Protein AF-A0A2H6K215-F1 (afdb_monomer_lite)

Sequence (254 aa):
MVSFGADGHLTGQIFGHHGLLEIYAHIYSTLFLFLVGICSIGVLYYYFRTSIFKYQGLLNGIFYTSLIGLGEALEHISSDPTVGSFFHYLHLISAPLALGFYLTSLDETFNGKGAKKAQGSWKKTVAVFILMLLIISVLASFSSSTWDVEIEVPFVLVTALPTLILAGVLLERSKIISESTLALTSLRVMLLGVSVLTISILAGRYGDFAHKAQVYIMFHQLQNISHVVTATALLIFVVTVAQIERLLTAPLNK

pLDDT: mean 79.09, std 15.07, range [39.91, 97.56]

Structure (mmCIF, N/CA/C/O backbone):
data_AF-A0A2H6K215-F1
#
_entry.id   AF-A0A2H6K215-F1
#
loop_
_atom_site.group_PDB
_atom_site.id
_atom_site.type_symbol
_atom_site.label_atom_id
_atom_site.label_alt_id
_atom_site.label_comp_id
_atom_site.label_asym_id
_atom_site.label_entity_id
_atom_site.label_seq_id
_atom_site.pdbx_PDB_ins_code
_atom_site.Cartn_x
_atom_site.Cartn_y
_atom_site.Cartn_z
_atom_site.occupancy
_atom_site.B_iso_or_equiv
_atom_site.auth_seq_id
_atom_site.auth_comp_id
_atom_site.auth_asym_id
_atom_site.auth_atom_id
_atom_site.pdbx_PDB_model_num
ATOM 1 N N . MET A 1 1 ? 17.197 -16.847 -26.645 1.00 41.19 1 MET A N 1
ATOM 2 C CA . MET A 1 1 ? 18.521 -16.724 -25.996 1.00 41.19 1 MET A CA 1
ATOM 3 C C . MET A 1 1 ? 18.620 -15.277 -25.534 1.00 41.19 1 MET A C 1
ATOM 5 O O . MET A 1 1 ? 18.264 -14.420 -26.326 1.00 41.19 1 MET A O 1
ATOM 9 N N . VAL A 1 2 ? 18.941 -15.019 -24.263 1.00 41.72 2 VAL A N 1
ATOM 10 C CA . VAL A 1 2 ? 18.967 -13.654 -23.697 1.00 41.72 2 VAL A CA 1
ATOM 11 C C . VAL A 1 2 ? 20.142 -12.879 -24.294 1.00 41.72 2 VAL A C 1
ATOM 13 O O . VAL A 1 2 ? 21.257 -13.399 -24.308 1.00 41.72 2 VAL A O 1
ATOM 16 N N . SER A 1 3 ? 19.898 -11.661 -24.775 1.00 45.44 3 SER A N 1
ATOM 17 C CA . SER A 1 3 ? 20.919 -10.768 -25.334 1.00 45.44 3 SER A CA 1
ATOM 18 C C . SER A 1 3 ? 20.605 -9.310 -25.011 1.00 45.44 3 SER A C 1
ATOM 20 O O . SER A 1 3 ? 19.440 -8.927 -24.899 1.00 45.44 3 SER A O 1
ATOM 22 N N . PHE A 1 4 ? 21.643 -8.486 -24.902 1.00 48.09 4 PHE A N 1
ATOM 23 C CA . PHE A 1 4 ? 21.482 -7.036 -24.924 1.00 48.09 4 PHE A CA 1
ATOM 24 C C . PHE A 1 4 ? 21.081 -6.594 -26.336 1.00 48.09 4 PHE A C 1
ATOM 26 O O . PHE A 1 4 ? 21.689 -7.014 -27.322 1.00 48.09 4 PHE A O 1
ATOM 33 N N . GLY A 1 5 ? 20.020 -5.797 -26.417 1.00 52.06 5 GLY A N 1
ATOM 34 C CA . GLY A 1 5 ? 19.628 -5.042 -27.596 1.00 52.06 5 GLY A CA 1
ATOM 35 C C . GLY A 1 5 ? 20.599 -3.893 -27.867 1.00 52.06 5 GLY A C 1
ATOM 36 O O . GLY A 1 5 ? 21.470 -3.571 -27.058 1.00 52.06 5 GLY A O 1
ATOM 37 N N . ALA A 1 6 ? 20.465 -3.282 -29.041 1.00 46.22 6 ALA A N 1
ATOM 38 C CA . ALA A 1 6 ? 21.358 -2.219 -29.510 1.00 46.22 6 ALA A CA 1
ATOM 39 C C . ALA A 1 6 ? 21.255 -0.908 -28.702 1.00 46.22 6 ALA A C 1
ATOM 41 O O . ALA A 1 6 ? 22.127 -0.052 -28.803 1.00 46.22 6 ALA A O 1
ATOM 42 N N . ASP A 1 7 ? 20.206 -0.768 -27.902 1.00 44.56 7 ASP A N 1
ATOM 43 C CA . ASP A 1 7 ? 19.908 0.337 -26.991 1.00 44.56 7 ASP A CA 1
ATOM 44 C C . ASP A 1 7 ? 20.467 0.118 -25.570 1.00 44.56 7 ASP A C 1
ATOM 46 O O . ASP A 1 7 ? 20.300 0.966 -24.701 1.00 44.56 7 ASP A O 1
ATOM 50 N N . GLY A 1 8 ? 21.149 -1.009 -25.324 1.00 48.38 8 GLY A N 1
ATOM 51 C CA . GLY A 1 8 ? 21.652 -1.379 -23.998 1.00 48.38 8 GLY A CA 1
ATOM 52 C C . GLY A 1 8 ? 20.592 -2.009 -23.089 1.00 48.38 8 GLY A C 1
ATOM 53 O O . GLY A 1 8 ? 20.916 -2.396 -21.964 1.00 48.38 8 GLY A O 1
ATOM 54 N N . HIS A 1 9 ? 19.360 -2.181 -23.577 1.00 42.84 9 HIS A N 1
ATOM 55 C CA . HIS A 1 9 ? 18.283 -2.863 -22.866 1.00 42.84 9 HIS A CA 1
ATOM 56 C C . HIS A 1 9 ? 18.279 -4.364 -23.199 1.00 42.84 9 HIS A C 1
ATOM 58 O O . HIS A 1 9 ? 18.630 -4.789 -24.296 1.00 42.84 9 HIS A O 1
ATOM 64 N N . LEU A 1 10 ? 17.917 -5.222 -22.246 1.00 47.03 10 LEU A N 1
ATOM 65 C CA . LEU A 1 10 ? 17.817 -6.673 -22.471 1.00 47.03 10 LEU A CA 1
ATOM 66 C C . LEU A 1 10 ? 16.574 -7.001 -23.324 1.00 47.03 10 LEU A C 1
ATOM 68 O O . LEU A 1 10 ? 15.483 -6.536 -23.013 1.00 47.03 10 LEU A O 1
ATOM 72 N N . THR A 1 11 ? 16.712 -7.811 -24.386 1.00 43.22 11 THR A N 1
ATOM 73 C CA . THR A 1 11 ? 15.628 -8.087 -25.365 1.00 43.22 11 THR A CA 1
ATOM 74 C C . THR A 1 11 ? 15.227 -9.575 -25.458 1.00 43.22 11 THR A C 1
ATOM 76 O O . THR A 1 11 ? 16.010 -10.468 -25.129 1.00 43.22 11 THR A O 1
ATOM 79 N N . GLY A 1 12 ? 13.988 -9.851 -25.922 1.00 47.28 12 GLY A N 1
ATOM 80 C CA . GLY A 1 12 ? 13.470 -11.198 -26.257 1.00 47.28 12 GLY A CA 1
ATOM 81 C C . GLY A 1 12 ? 12.512 -11.870 -25.249 1.00 47.28 12 GLY A C 1
ATOM 82 O O . GLY A 1 12 ? 12.494 -13.099 -25.168 1.00 47.28 12 GLY A O 1
ATOM 83 N N . GLN A 1 13 ? 11.777 -11.099 -24.437 1.00 62.09 13 GLN A N 1
ATOM 84 C CA . GLN A 1 13 ? 10.982 -11.523 -23.263 1.00 62.09 13 GLN A CA 1
ATOM 85 C C . GLN A 1 13 ? 9.829 -10.489 -23.077 1.00 62.09 13 GLN A C 1
ATOM 87 O O . GLN A 1 13 ? 10.056 -9.336 -23.402 1.00 62.09 13 GLN A O 1
ATOM 92 N N . ILE A 1 14 ? 8.606 -10.818 -22.631 1.00 45.62 14 ILE A N 1
ATOM 93 C CA . ILE A 1 14 ? 7.385 -9.960 -22.795 1.00 45.62 14 ILE A CA 1
ATOM 94 C C . ILE A 1 14 ? 7.235 -8.794 -21.758 1.00 45.62 14 ILE A C 1
ATOM 96 O O . ILE A 1 14 ? 6.142 -8.443 -21.360 1.00 45.62 14 ILE A O 1
ATOM 100 N N . PHE A 1 15 ? 8.236 -8.165 -21.150 1.00 49.94 15 PHE A N 1
ATOM 101 C CA . PHE A 1 15 ? 8.869 -6.930 -21.663 1.00 49.94 15 PHE A CA 1
ATOM 102 C C . PHE A 1 15 ? 9.476 -6.176 -20.452 1.00 49.94 15 PHE A C 1
ATOM 104 O O . PHE A 1 15 ? 9.080 -5.060 -20.134 1.00 49.94 15 PHE A O 1
ATOM 111 N N . GLY A 1 16 ? 10.396 -6.827 -19.721 1.00 49.81 16 GLY A N 1
ATOM 112 C CA . GLY A 1 16 ? 11.153 -6.188 -18.627 1.00 49.81 16 GLY A CA 1
ATOM 113 C C . GLY A 1 16 ? 11.787 -7.117 -17.579 1.00 49.81 16 GLY A C 1
ATOM 114 O O . GLY A 1 16 ? 12.753 -6.720 -16.942 1.00 49.81 16 GLY A O 1
ATOM 115 N N . HIS A 1 17 ? 11.314 -8.363 -17.414 1.00 44.59 17 HIS A N 1
ATOM 116 C CA . HIS A 1 17 ? 11.760 -9.241 -16.311 1.00 44.59 17 HIS A CA 1
ATOM 117 C C . HIS A 1 17 ? 12.542 -10.480 -16.751 1.00 44.59 17 HIS A C 1
ATOM 119 O O . HIS A 1 17 ? 12.185 -11.191 -17.695 1.00 44.59 17 HIS A O 1
ATOM 125 N N . HIS A 1 18 ? 13.638 -10.728 -16.035 1.00 52.44 18 HIS A N 1
ATOM 126 C CA . HIS A 1 18 ? 14.761 -11.566 -16.445 1.00 52.44 18 HIS A CA 1
ATOM 127 C C . HIS A 1 18 ? 14.540 -13.073 -16.207 1.00 52.44 18 HIS A C 1
ATOM 129 O O . HIS A 1 18 ? 15.037 -13.639 -15.240 1.00 52.44 18 HIS A O 1
ATOM 135 N N . GLY A 1 19 ? 13.871 -13.764 -17.137 1.00 39.91 19 GLY A N 1
ATOM 136 C CA . GLY A 1 19 ? 14.141 -15.182 -17.457 1.00 39.91 19 GLY A CA 1
ATOM 137 C C . GLY A 1 19 ? 14.055 -16.238 -16.339 1.00 39.91 19 GLY A C 1
ATOM 138 O O . GLY A 1 19 ? 14.589 -17.334 -16.506 1.00 39.91 19 GLY A O 1
ATOM 139 N N . LEU A 1 20 ? 13.384 -15.954 -15.229 1.00 48.41 20 LEU A N 1
ATOM 140 C CA . LEU A 1 20 ? 13.114 -16.894 -14.144 1.00 48.41 20 LEU A CA 1
ATOM 141 C C . LEU A 1 20 ? 11.596 -16.982 -13.953 1.00 48.41 20 LEU A C 1
ATOM 143 O O . LEU A 1 20 ? 10.868 -16.050 -14.283 1.00 48.41 20 LEU A O 1
ATOM 147 N N . LEU A 1 21 ? 11.101 -18.052 -13.323 1.00 57.75 21 LEU A N 1
ATOM 148 C CA . LEU A 1 21 ? 9.727 -18.114 -12.782 1.00 57.75 21 LEU A CA 1
ATOM 149 C C . LEU A 1 21 ? 9.403 -16.965 -11.787 1.00 57.75 21 LEU A C 1
ATOM 151 O O . LEU A 1 21 ? 8.307 -16.898 -11.242 1.00 57.75 21 LEU A O 1
ATOM 155 N N . GLU A 1 22 ? 10.364 -16.073 -11.554 1.00 65.81 22 GLU A N 1
ATOM 156 C CA . GLU A 1 22 ? 10.334 -14.873 -10.736 1.00 65.81 22 GLU A CA 1
ATOM 157 C C . GLU A 1 22 ? 9.196 -13.920 -11.101 1.00 65.81 22 GLU A C 1
ATOM 159 O O . GLU A 1 22 ? 8.469 -13.543 -10.191 1.00 65.81 22 GLU A O 1
ATOM 164 N N . ILE A 1 23 ? 8.937 -13.635 -12.383 1.00 74.12 23 ILE A N 1
ATOM 165 C CA . ILE A 1 23 ? 7.814 -12.753 -12.747 1.00 74.12 23 ILE A CA 1
ATOM 166 C C . ILE A 1 23 ? 6.452 -13.361 -12.387 1.00 74.12 23 ILE A C 1
ATOM 168 O O . ILE A 1 23 ? 5.542 -12.659 -11.955 1.00 74.12 23 ILE A O 1
ATOM 172 N N . TYR A 1 24 ? 6.315 -14.688 -12.474 1.00 79.62 24 TYR A N 1
ATOM 173 C CA . TYR A 1 24 ? 5.104 -15.368 -12.015 1.00 79.62 24 TYR A CA 1
ATOM 174 C C . TYR A 1 24 ? 4.995 -15.326 -10.493 1.00 79.62 24 TYR A C 1
ATOM 176 O O . TYR A 1 24 ? 3.925 -15.036 -9.969 1.00 79.62 24 TYR A O 1
ATOM 184 N N . ALA A 1 25 ? 6.094 -15.580 -9.774 1.00 83.69 25 ALA A N 1
ATOM 185 C CA . ALA A 1 25 ? 6.126 -15.450 -8.318 1.00 83.69 25 ALA A CA 1
ATOM 186 C C . ALA A 1 25 ? 5.770 -14.023 -7.874 1.00 83.69 25 ALA A C 1
ATOM 188 O O . ALA A 1 25 ? 5.023 -13.849 -6.912 1.00 83.69 25 ALA A O 1
ATOM 189 N N . HIS A 1 26 ? 6.239 -13.026 -8.621 1.00 87.50 26 HIS A N 1
ATOM 190 C CA . HIS A 1 26 ? 5.943 -11.623 -8.409 1.00 87.50 26 HIS A CA 1
ATOM 191 C C . HIS A 1 26 ? 4.454 -11.337 -8.603 1.00 87.50 26 HIS A C 1
ATOM 193 O O . HIS A 1 26 ? 3.795 -10.970 -7.632 1.00 87.50 26 HIS A O 1
ATOM 199 N N . ILE A 1 27 ? 3.885 -11.664 -9.770 1.00 89.06 27 ILE A N 1
ATOM 200 C CA . ILE A 1 27 ? 2.446 -11.523 -10.054 1.00 89.06 27 ILE A CA 1
ATOM 201 C C . ILE A 1 27 ? 1.582 -12.255 -9.012 1.00 89.06 27 ILE A C 1
ATOM 203 O O . ILE A 1 27 ? 0.576 -11.723 -8.546 1.00 89.06 27 ILE A O 1
ATOM 207 N N . TYR A 1 28 ? 1.952 -13.472 -8.602 1.00 91.31 28 TYR A N 1
ATOM 208 C CA . TYR A 1 28 ? 1.192 -14.198 -7.583 1.00 91.31 28 TYR A CA 1
ATOM 209 C C . TYR A 1 28 ? 1.285 -13.540 -6.207 1.00 91.31 28 TYR A C 1
ATOM 211 O O . TYR A 1 28 ? 0.277 -13.456 -5.507 1.00 91.31 28 TYR A O 1
ATOM 219 N N . SER A 1 29 ? 2.465 -13.063 -5.809 1.00 93.00 29 SER A N 1
ATOM 220 C CA . SER A 1 29 ? 2.651 -12.394 -4.520 1.00 93.00 29 SER A CA 1
ATOM 221 C C . SER A 1 29 ? 1.892 -11.064 -4.438 1.00 93.00 29 SER A C 1
ATOM 223 O O . SER A 1 29 ? 1.276 -10.765 -3.412 1.00 93.00 29 SER A O 1
ATOM 225 N N . THR A 1 30 ? 1.857 -10.302 -5.530 1.00 94.31 30 THR A N 1
ATOM 226 C CA . THR A 1 30 ? 1.185 -9.001 -5.619 1.00 94.31 30 THR A CA 1
ATOM 227 C C . THR A 1 30 ? -0.335 -9.172 -5.655 1.00 94.31 30 THR A C 1
ATOM 229 O O . THR A 1 30 ? -1.052 -8.537 -4.873 1.00 94.31 30 THR A O 1
ATOM 232 N N . LEU A 1 31 ? -0.843 -10.128 -6.444 1.00 95.50 31 LEU A N 1
ATOM 233 C CA . LEU A 1 31 ? -2.259 -10.512 -6.429 1.00 95.50 31 LEU A CA 1
ATOM 234 C C . LEU A 1 31 ? -2.690 -11.101 -5.084 1.00 95.50 31 LEU A C 1
ATOM 236 O O . LEU A 1 31 ? -3.821 -10.869 -4.658 1.00 95.50 31 LEU A O 1
ATOM 240 N N . PHE A 1 32 ? -1.815 -11.824 -4.382 1.00 96.81 32 PHE A N 1
ATOM 241 C CA . PHE A 1 32 ? -2.113 -12.326 -3.041 1.00 96.81 32 PHE A CA 1
ATOM 242 C C . PHE A 1 32 ? -2.400 -11.180 -2.065 1.00 96.81 32 PHE A C 1
ATOM 244 O O . PHE A 1 32 ? -3.403 -11.233 -1.353 1.00 96.81 32 PHE A O 1
ATOM 251 N N . LEU A 1 33 ? -1.594 -10.109 -2.083 1.00 96.88 33 LEU A N 1
ATOM 252 C CA . LEU A 1 33 ? -1.868 -8.906 -1.290 1.00 96.88 33 LEU A CA 1
ATOM 253 C C . LEU A 1 33 ? -3.224 -8.287 -1.638 1.00 96.88 33 LEU A C 1
ATOM 255 O O . LEU A 1 33 ? -4.004 -7.984 -0.732 1.00 96.88 33 LEU A O 1
ATOM 259 N N . PHE A 1 34 ? -3.527 -8.145 -2.930 1.00 97.56 34 PHE A N 1
ATOM 260 C CA . PHE A 1 34 ? -4.812 -7.615 -3.379 1.00 97.56 34 PHE A CA 1
ATOM 261 C C . PHE A 1 34 ? -5.988 -8.464 -2.871 1.00 97.56 34 PHE A C 1
ATOM 263 O O . PHE A 1 34 ? -6.890 -7.947 -2.213 1.00 97.56 34 PHE A O 1
ATOM 270 N N . LEU A 1 35 ? -5.960 -9.778 -3.110 1.00 97.56 35 LEU A N 1
ATOM 271 C CA . LEU A 1 35 ? -7.042 -10.690 -2.735 1.00 97.56 35 LEU A CA 1
ATOM 272 C C . LEU A 1 35 ? -7.242 -10.759 -1.219 1.00 97.56 35 LEU A C 1
ATOM 274 O O . LEU A 1 35 ? -8.375 -10.681 -0.744 1.00 97.56 35 LEU A O 1
ATOM 278 N N . VAL A 1 36 ? -6.158 -10.857 -0.444 1.00 97.12 36 VAL A N 1
ATOM 279 C CA . VAL A 1 36 ? -6.233 -10.852 1.023 1.00 97.12 36 VAL A CA 1
ATOM 280 C C . VAL A 1 36 ? -6.791 -9.529 1.540 1.00 97.12 36 VAL A C 1
ATOM 282 O O . VAL A 1 36 ? -7.585 -9.533 2.482 1.00 97.12 36 VAL A O 1
ATOM 285 N N . GLY A 1 37 ? -6.434 -8.405 0.920 1.00 96.25 37 GLY A N 1
ATOM 286 C CA . GLY A 1 37 ? -6.971 -7.099 1.278 1.00 96.25 37 GLY A CA 1
ATOM 287 C C . GLY A 1 37 ? -8.473 -6.967 1.004 1.00 96.25 37 GLY A C 1
ATOM 288 O O . GLY A 1 37 ? -9.220 -6.563 1.899 1.00 96.25 37 GLY A O 1
ATOM 289 N N . ILE A 1 38 ? -8.956 -7.416 -0.159 1.00 95.00 38 ILE A N 1
ATOM 290 C CA . ILE A 1 38 ? -10.399 -7.456 -0.462 1.00 95.00 38 ILE A CA 1
ATOM 291 C C . ILE A 1 38 ? -11.149 -8.384 0.505 1.00 95.00 38 ILE A C 1
ATOM 293 O O . ILE A 1 38 ? -12.182 -7.998 1.060 1.00 95.00 38 ILE A O 1
ATOM 297 N N . CYS A 1 39 ? -10.614 -9.578 0.778 1.00 94.88 39 CYS A N 1
ATOM 298 C CA . CYS A 1 39 ? -11.178 -10.491 1.775 1.00 94.88 39 CYS A CA 1
ATOM 299 C C . CYS A 1 39 ? -11.228 -9.848 3.168 1.00 94.88 39 CYS A C 1
ATOM 301 O O . CYS A 1 39 ? -12.235 -9.961 3.865 1.00 94.88 39 CYS A O 1
ATOM 303 N N . SER A 1 40 ? -10.176 -9.127 3.556 1.00 93.81 40 SER A N 1
ATOM 304 C CA . SER A 1 40 ? -10.095 -8.421 4.836 1.00 93.81 40 SER A CA 1
ATOM 305 C C . SER A 1 40 ? -11.160 -7.331 4.967 1.00 93.81 40 SER A C 1
ATOM 307 O O . SER A 1 40 ? -11.809 -7.232 6.007 1.00 93.81 40 SER A O 1
ATOM 309 N N . ILE A 1 41 ? -11.413 -6.563 3.902 1.00 91.75 41 ILE A N 1
ATOM 310 C CA . ILE A 1 41 ? -12.530 -5.606 3.847 1.00 91.75 41 ILE A CA 1
ATOM 311 C C . ILE A 1 41 ? -13.863 -6.333 4.044 1.00 91.75 41 ILE A C 1
ATOM 313 O O . ILE A 1 41 ? -14.687 -5.880 4.836 1.00 91.75 41 ILE A O 1
ATOM 317 N N . GLY A 1 42 ? -14.065 -7.473 3.375 1.00 88.69 42 GLY A N 1
ATOM 318 C CA . GLY A 1 42 ? -15.268 -8.295 3.527 1.00 88.69 42 GLY A CA 1
ATOM 319 C C . GLY A 1 42 ? -15.480 -8.794 4.961 1.00 88.69 42 GLY A C 1
ATOM 320 O O . GLY A 1 42 ? -16.586 -8.689 5.494 1.00 88.69 42 GLY A O 1
ATOM 321 N N . VAL A 1 43 ? -14.413 -9.264 5.620 1.00 88.25 43 VAL A N 1
ATOM 322 C CA . VAL A 1 43 ? -14.434 -9.671 7.035 1.00 88.25 43 VAL A CA 1
ATOM 323 C C . VAL A 1 43 ? -14.841 -8.495 7.920 1.00 88.25 43 VAL A C 1
ATOM 325 O O . VAL A 1 43 ? -15.774 -8.617 8.713 1.00 88.25 43 VAL A O 1
ATOM 328 N N . LEU A 1 44 ? -14.200 -7.336 7.758 1.00 85.31 44 LEU A N 1
ATOM 329 C CA . LEU A 1 44 ? -14.545 -6.147 8.535 1.00 85.31 44 LEU A CA 1
ATOM 330 C C . LEU A 1 44 ? -15.986 -5.694 8.291 1.00 85.31 44 LEU A C 1
ATOM 332 O O . LEU A 1 44 ? -16.688 -5.377 9.246 1.00 85.31 44 LEU A O 1
ATOM 336 N N . TYR A 1 45 ? -16.454 -5.710 7.043 1.00 82.56 45 TYR A N 1
ATOM 337 C CA . TYR A 1 45 ? -17.833 -5.365 6.699 1.00 82.56 45 TYR A CA 1
ATOM 338 C C . TYR A 1 45 ? -18.836 -6.282 7.409 1.00 82.56 45 TYR A C 1
ATOM 340 O O . TYR A 1 45 ? -19.835 -5.811 7.951 1.00 82.56 45 TYR A O 1
ATOM 348 N N . TYR A 1 46 ? -18.555 -7.587 7.443 1.00 82.06 46 TYR A N 1
ATOM 349 C CA . TYR A 1 46 ? -19.401 -8.571 8.110 1.00 82.06 46 TYR A CA 1
ATOM 350 C C . TYR A 1 46 ? -19.501 -8.320 9.624 1.00 82.06 46 TYR A C 1
ATOM 352 O O . TYR A 1 46 ? -20.609 -8.276 10.164 1.00 82.06 46 TYR A O 1
ATOM 360 N N . TYR A 1 47 ? -18.367 -8.100 10.300 1.00 75.62 47 TYR A N 1
ATOM 361 C CA . TYR A 1 47 ? -18.331 -7.894 11.754 1.00 75.62 47 TYR A CA 1
ATOM 362 C C . TYR A 1 47 ? -18.788 -6.493 12.188 1.00 75.62 47 TYR A C 1
ATOM 364 O O . TYR A 1 47 ? -19.435 -6.354 13.222 1.00 75.62 47 TYR A O 1
ATOM 372 N N . PHE A 1 48 ? -18.524 -5.460 11.385 1.00 73.62 48 PHE A N 1
ATOM 373 C CA . PHE A 1 48 ? -18.816 -4.062 11.712 1.00 73.62 48 PHE A CA 1
ATOM 374 C C . PHE A 1 48 ? -20.029 -3.486 10.962 1.00 73.62 48 PHE A C 1
ATOM 376 O O . PHE A 1 48 ? -20.179 -2.266 10.891 1.00 73.62 48 PHE A O 1
ATOM 383 N N . ARG A 1 49 ? -20.928 -4.321 10.420 1.00 67.56 49 ARG A N 1
ATOM 384 C CA . ARG A 1 49 ? -22.085 -3.899 9.593 1.00 67.56 49 ARG A CA 1
ATOM 385 C C . ARG A 1 49 ? -22.941 -2.767 10.184 1.00 67.56 49 ARG A C 1
ATOM 387 O O . ARG A 1 49 ? -23.480 -1.956 9.440 1.00 67.56 49 ARG A O 1
ATOM 394 N N . THR A 1 50 ? -23.067 -2.682 11.509 1.00 60.38 50 THR A N 1
ATOM 395 C CA . THR A 1 50 ? -23.838 -1.636 12.217 1.00 60.38 50 THR A CA 1
ATOM 396 C C . THR A 1 50 ? -23.043 -0.357 12.488 1.00 60.38 50 THR A C 1
ATOM 398 O O . THR A 1 50 ? -23.607 0.659 12.886 1.00 60.38 50 THR A O 1
ATOM 401 N N . SER A 1 51 ? -21.730 -0.409 12.286 1.00 62.00 51 SER A N 1
ATOM 402 C CA . SER A 1 51 ? -20.751 0.584 12.725 1.00 62.00 51 SER A CA 1
ATOM 403 C C . SER A 1 51 ? -19.816 1.006 11.593 1.00 62.00 51 SER A C 1
ATOM 405 O O . SER A 1 51 ? -18.818 1.663 11.855 1.00 62.00 51 SER A O 1
ATOM 407 N N . ILE A 1 52 ? -20.104 0.641 10.340 1.00 57.91 52 ILE A N 1
ATOM 408 C CA . ILE A 1 52 ? -19.149 0.754 9.229 1.00 57.91 52 ILE A CA 1
ATOM 409 C C . ILE A 1 52 ? -18.641 2.182 8.999 1.00 57.91 52 ILE A C 1
ATOM 411 O O . ILE A 1 52 ? -17.472 2.400 8.690 1.00 57.91 52 ILE A O 1
ATOM 415 N N . PHE A 1 53 ? -19.499 3.173 9.239 1.00 58.44 53 PHE A N 1
ATOM 416 C CA . PHE A 1 53 ? -19.147 4.587 9.147 1.00 58.44 53 PHE A CA 1
ATOM 417 C C . PHE A 1 53 ? -18.163 5.052 10.233 1.00 58.44 53 PHE A C 1
ATOM 419 O O . PHE A 1 53 ? -17.652 6.162 10.132 1.00 58.44 53 PHE A O 1
ATOM 426 N N . LYS A 1 54 ? -17.896 4.228 11.255 1.00 65.31 54 LYS A N 1
ATOM 427 C CA . LYS A 1 54 ? -16.909 4.487 12.310 1.00 65.31 54 LYS A CA 1
ATOM 428 C C . LYS A 1 54 ? -15.502 3.987 11.971 1.00 65.31 54 LYS A C 1
ATOM 430 O O . LYS A 1 54 ? -14.584 4.383 12.669 1.00 65.31 54 LYS A O 1
ATOM 435 N N . TYR A 1 55 ? -15.331 3.143 10.949 1.00 76.06 55 TYR A N 1
ATOM 436 C CA . TYR A 1 55 ? -14.042 2.513 10.610 1.00 76.06 55 TYR A CA 1
ATOM 437 C C . TYR A 1 55 ? -13.611 2.810 9.168 1.00 76.06 55 TYR A C 1
ATOM 439 O O . TYR A 1 55 ? -12.968 1.989 8.509 1.00 76.06 55 TYR A O 1
ATOM 447 N N . GLN A 1 56 ? -14.002 3.967 8.636 1.00 80.88 56 GLN A N 1
ATOM 448 C CA . GLN A 1 56 ? -13.746 4.312 7.240 1.00 80.88 56 GLN A CA 1
ATOM 449 C C . GLN A 1 56 ? -12.259 4.501 6.958 1.00 80.88 56 GLN A C 1
ATOM 451 O O . GLN A 1 56 ? -11.794 4.068 5.907 1.00 80.88 56 GLN A O 1
ATOM 456 N N . GLY A 1 57 ? -11.502 5.084 7.888 1.00 85.88 57 GLY A N 1
ATOM 457 C CA . GLY A 1 57 ? -10.050 5.157 7.798 1.00 85.88 57 GLY A CA 1
ATOM 458 C C . GLY A 1 57 ? -9.429 3.768 7.679 1.00 85.88 57 GLY A C 1
ATOM 459 O O . GLY A 1 57 ? -8.593 3.544 6.811 1.00 85.88 57 GLY A O 1
ATOM 460 N N . LEU A 1 58 ? -9.891 2.800 8.479 1.00 87.50 58 LEU A N 1
ATOM 461 C CA . LEU A 1 58 ? -9.356 1.439 8.429 1.00 87.50 58 LEU A CA 1
ATOM 462 C C . LEU A 1 58 ? -9.681 0.767 7.089 1.00 87.50 58 LEU A C 1
ATOM 464 O O . LEU A 1 58 ? -8.785 0.256 6.425 1.00 87.50 58 LEU A O 1
ATOM 468 N N . LEU A 1 59 ? -10.943 0.814 6.661 1.00 88.81 59 LEU A N 1
ATOM 469 C CA . LEU A 1 59 ? -11.377 0.217 5.394 1.00 88.81 59 LEU A CA 1
ATOM 470 C C . LEU A 1 59 ? -10.648 0.825 4.191 1.00 88.81 59 LEU A C 1
ATOM 472 O O . LEU A 1 59 ? -10.188 0.090 3.321 1.00 88.81 59 LEU A O 1
ATOM 476 N N . ASN A 1 60 ? -10.491 2.151 4.166 1.00 90.19 60 ASN A N 1
ATOM 477 C CA . ASN A 1 60 ? -9.757 2.836 3.106 1.00 90.19 60 ASN A CA 1
ATOM 478 C C . ASN A 1 60 ? -8.265 2.483 3.142 1.00 90.19 60 ASN A C 1
ATOM 480 O O . ASN A 1 60 ? -7.690 2.220 2.093 1.00 90.19 60 ASN A O 1
ATOM 484 N N . GLY A 1 61 ? -7.644 2.409 4.324 1.00 92.19 61 GLY A N 1
ATOM 485 C CA . GLY A 1 61 ? -6.245 1.993 4.459 1.00 92.19 61 GLY A CA 1
ATOM 486 C C . GLY A 1 61 ? -6.001 0.604 3.868 1.00 92.19 61 GLY A C 1
ATOM 487 O O . GLY A 1 61 ? -5.061 0.406 3.098 1.00 92.19 61 GLY A O 1
ATOM 488 N N . ILE A 1 62 ? -6.906 -0.340 4.145 1.00 94.06 62 ILE A N 1
ATOM 489 C CA . ILE A 1 62 ? -6.863 -1.695 3.576 1.00 94.06 62 ILE A CA 1
ATOM 490 C C . ILE A 1 62 ? -7.097 -1.669 2.064 1.00 94.06 62 ILE A C 1
ATOM 492 O O . ILE A 1 62 ? -6.385 -2.345 1.322 1.00 94.06 62 ILE A O 1
ATOM 496 N N . PHE A 1 63 ? -8.060 -0.877 1.592 1.00 94.38 63 PHE A N 1
ATOM 497 C CA . PHE A 1 63 ? -8.345 -0.740 0.166 1.00 94.38 63 PHE A CA 1
ATOM 498 C C . PHE A 1 63 ? -7.125 -0.234 -0.608 1.00 94.38 63 PHE A C 1
ATOM 500 O O . PHE A 1 63 ? -6.697 -0.890 -1.553 1.00 94.38 63 PHE A O 1
ATOM 507 N N . TYR A 1 64 ? -6.501 0.859 -0.166 1.00 94.56 64 TYR A N 1
ATOM 508 C CA . TYR A 1 64 ? -5.294 1.374 -0.813 1.00 94.56 64 TYR A CA 1
ATOM 509 C C . TYR A 1 64 ? -4.111 0.409 -0.673 1.00 94.56 64 TYR A C 1
ATOM 511 O O . TYR A 1 64 ? -3.397 0.202 -1.643 1.00 94.56 64 TYR A O 1
ATOM 519 N N . THR A 1 65 ? -3.957 -0.295 0.454 1.00 95.12 65 THR A N 1
ATOM 520 C CA . THR A 1 65 ? -2.955 -1.376 0.565 1.00 95.12 65 THR A CA 1
ATOM 521 C C . THR A 1 65 ? -3.186 -2.477 -0.478 1.00 95.12 65 THR A C 1
ATOM 523 O O . THR A 1 65 ? -2.237 -2.999 -1.056 1.00 95.12 65 THR A O 1
ATOM 526 N N . SER A 1 66 ? -4.449 -2.796 -0.773 1.00 96.00 66 SER A N 1
ATOM 527 C CA . SER A 1 66 ? -4.815 -3.765 -1.815 1.00 96.00 66 SER A CA 1
ATOM 528 C C . SER A 1 66 ? -4.452 -3.250 -3.212 1.00 96.00 66 SER A C 1
ATOM 530 O O . SER A 1 66 ? -3.980 -4.022 -4.045 1.00 96.00 66 SER A O 1
ATOM 532 N N . LEU A 1 67 ? -4.631 -1.947 -3.466 1.00 95.81 67 LEU A N 1
ATOM 533 C CA . LEU A 1 67 ? -4.265 -1.314 -4.737 1.00 95.81 67 LEU A CA 1
ATOM 534 C C . LEU A 1 67 ? -2.753 -1.296 -4.994 1.00 95.81 67 LEU A C 1
ATOM 536 O O . LEU A 1 67 ? -2.365 -1.301 -6.157 1.00 95.81 67 LEU A O 1
ATOM 540 N N . ILE A 1 68 ? -1.912 -1.359 -3.952 1.00 94.75 68 ILE A N 1
ATOM 541 C CA . ILE A 1 68 ? -0.465 -1.585 -4.120 1.00 94.75 68 ILE A CA 1
ATOM 542 C C . ILE A 1 68 ? -0.231 -2.920 -4.841 1.00 94.75 68 ILE A C 1
ATOM 544 O O . ILE A 1 68 ? 0.434 -2.970 -5.868 1.00 94.75 68 ILE A O 1
ATOM 548 N N . GLY A 1 69 ? -0.832 -4.005 -4.339 1.00 94.56 69 GLY A N 1
ATOM 549 C CA . GLY A 1 69 ? -0.714 -5.327 -4.960 1.00 94.56 69 GLY A CA 1
ATOM 550 C C . GLY A 1 69 ? -1.346 -5.400 -6.352 1.00 94.56 69 GLY A C 1
ATOM 551 O O . GLY A 1 69 ? -0.793 -6.023 -7.251 1.00 94.56 69 GLY A O 1
ATOM 552 N N . LEU A 1 70 ? -2.488 -4.737 -6.556 1.00 95.44 70 LEU A N 1
ATOM 553 C CA . LEU A 1 70 ? -3.148 -4.709 -7.863 1.00 95.44 70 LEU A CA 1
ATOM 554 C C . LEU A 1 70 ? -2.329 -3.950 -8.913 1.00 95.44 70 LEU A C 1
ATOM 556 O O . LEU A 1 70 ? -2.195 -4.437 -10.031 1.00 95.44 70 LEU A O 1
ATOM 560 N N . GLY A 1 71 ? -1.817 -2.766 -8.562 1.00 92.94 71 GLY A N 1
ATOM 561 C CA . GLY A 1 71 ? -1.010 -1.952 -9.466 1.00 92.94 71 GLY A CA 1
ATOM 562 C C . GLY A 1 71 ? 0.260 -2.685 -9.882 1.00 92.94 71 GLY A C 1
ATOM 563 O O . GLY A 1 71 ? 0.491 -2.842 -11.073 1.00 92.94 71 GLY A O 1
ATOM 564 N N . GLU A 1 72 ? 1.001 -3.262 -8.933 1.00 90.00 72 GLU A N 1
ATOM 565 C CA . GLU A 1 72 ? 2.208 -4.030 -9.260 1.00 90.00 72 GLU A CA 1
ATOM 566 C C . GLU A 1 72 ? 1.884 -5.248 -10.150 1.00 90.00 72 GLU A C 1
ATOM 568 O O . GLU A 1 72 ? 2.567 -5.509 -11.132 1.00 90.00 72 GLU A O 1
ATOM 573 N N . ALA A 1 73 ? 0.800 -5.987 -9.881 1.00 91.00 73 ALA A N 1
ATOM 574 C CA . ALA A 1 73 ? 0.412 -7.117 -10.730 1.00 91.00 73 ALA A CA 1
ATOM 575 C C . ALA A 1 73 ? 0.089 -6.693 -12.171 1.00 91.00 73 ALA A C 1
ATOM 577 O O . ALA A 1 73 ? 0.558 -7.313 -13.125 1.00 91.00 73 ALA A O 1
ATOM 578 N N . LEU A 1 74 ? -0.764 -5.677 -12.328 1.00 90.25 74 LEU A N 1
ATOM 579 C CA . LEU A 1 74 ? -1.302 -5.286 -13.631 1.00 90.25 74 LEU A CA 1
ATOM 580 C C . LEU A 1 74 ? -0.300 -4.507 -14.480 1.00 90.25 74 LEU A C 1
ATOM 582 O O . LEU A 1 74 ? -0.358 -4.601 -15.706 1.00 90.25 74 LEU A O 1
ATOM 586 N N . GLU A 1 75 ? 0.640 -3.814 -13.841 1.00 86.06 75 GLU A N 1
ATOM 587 C CA . GLU A 1 75 ? 1.790 -3.209 -14.502 1.00 86.06 75 GLU A CA 1
ATOM 588 C C . GLU A 1 75 ? 2.552 -4.238 -15.350 1.00 86.06 75 GLU A C 1
ATOM 590 O O . GLU A 1 75 ? 2.84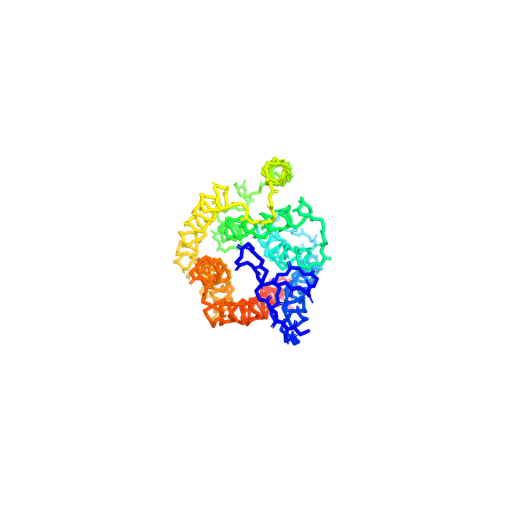0 -3.984 -16.517 1.00 86.06 75 GLU A O 1
ATOM 595 N N . HIS A 1 76 ? 2.800 -5.430 -14.801 1.00 81.44 76 HIS A N 1
ATOM 596 C CA . HIS A 1 76 ? 3.596 -6.467 -15.472 1.00 81.44 76 HIS A CA 1
ATOM 597 C C . HIS A 1 76 ? 2.789 -7.398 -16.384 1.00 81.44 76 HIS A C 1
ATOM 599 O O . HIS A 1 76 ? 3.360 -8.275 -17.032 1.00 81.44 76 HIS A O 1
ATOM 605 N N . ILE A 1 77 ? 1.463 -7.246 -16.429 1.00 80.81 77 ILE A N 1
ATOM 606 C CA . ILE A 1 77 ? 0.573 -8.046 -17.288 1.00 80.81 77 ILE A CA 1
ATOM 607 C C . ILE A 1 77 ? 0.286 -7.329 -18.615 1.00 80.81 77 ILE A C 1
ATOM 609 O O . ILE A 1 77 ? -0.000 -7.985 -19.619 1.00 80.81 77 ILE A O 1
ATOM 613 N N . SER A 1 78 ? 0.357 -5.996 -18.641 1.00 72.12 78 SER A N 1
ATOM 614 C CA . SER A 1 78 ? 0.087 -5.213 -19.845 1.00 72.12 78 SER A CA 1
ATOM 615 C C . SER A 1 78 ? 1.334 -5.030 -20.709 1.00 72.12 78 SER A C 1
ATOM 617 O O . SER A 1 78 ? 2.376 -4.600 -20.230 1.00 72.12 78 SER A O 1
ATOM 619 N N . SER A 1 79 ? 1.205 -5.270 -22.015 1.00 70.94 79 SER A N 1
ATOM 620 C CA . SER A 1 79 ? 2.229 -4.909 -23.007 1.00 70.94 79 SER A CA 1
ATOM 621 C C . SER A 1 79 ? 2.114 -3.463 -23.504 1.00 70.94 79 SER A C 1
ATOM 623 O O . SER A 1 79 ? 2.971 -3.009 -24.256 1.00 70.94 79 SER A O 1
ATOM 625 N N . ASP A 1 80 ? 1.031 -2.763 -23.157 1.00 78.25 80 ASP A N 1
ATOM 626 C CA . ASP A 1 80 ? 0.825 -1.351 -23.490 1.00 78.25 80 ASP A CA 1
ATOM 627 C C . ASP A 1 80 ? 1.575 -0.469 -22.468 1.00 78.25 80 ASP A C 1
ATOM 629 O O . ASP A 1 80 ? 1.256 -0.555 -21.276 1.00 78.25 80 ASP A O 1
ATOM 633 N N . PRO A 1 81 ? 2.542 0.371 -22.899 1.00 73.12 81 PRO A N 1
ATOM 634 C CA . PRO A 1 81 ? 3.332 1.222 -22.006 1.00 73.12 81 PRO A CA 1
ATOM 635 C C . PRO A 1 81 ? 2.504 2.217 -21.192 1.00 73.12 81 PRO A C 1
ATOM 637 O O . PRO A 1 81 ? 2.810 2.455 -20.029 1.00 73.12 81 PRO A O 1
ATOM 640 N N . THR A 1 82 ? 1.433 2.777 -21.761 1.00 80.31 82 THR A N 1
ATOM 641 C CA . THR A 1 82 ? 0.552 3.716 -21.054 1.00 80.31 82 THR A CA 1
ATOM 642 C C . THR A 1 82 ? -0.216 2.999 -19.952 1.00 80.31 82 THR A C 1
ATOM 644 O O . THR A 1 82 ? -0.351 3.516 -18.843 1.00 80.31 82 THR A O 1
ATOM 647 N N . VAL A 1 83 ? -0.696 1.786 -20.228 1.00 82.94 83 VAL A N 1
ATOM 648 C CA . VAL A 1 83 ? -1.377 0.957 -19.224 1.00 82.94 83 VAL A CA 1
ATOM 649 C C . VAL A 1 83 ? -0.393 0.475 -18.152 1.00 82.94 83 VAL A C 1
ATOM 651 O O . VAL A 1 83 ? -0.730 0.512 -16.970 1.00 82.94 83 VAL A O 1
ATOM 654 N N . GLY A 1 84 ? 0.823 0.083 -18.544 1.00 83.25 84 GLY A N 1
ATOM 655 C CA . GLY A 1 84 ? 1.908 -0.265 -17.623 1.00 83.25 84 GLY A CA 1
ATOM 656 C C . GLY A 1 84 ? 2.212 0.885 -16.663 1.00 83.25 84 GLY A C 1
ATOM 657 O O . GLY A 1 84 ? 2.060 0.725 -15.455 1.00 83.25 84 GLY A O 1
ATOM 658 N N . SER A 1 85 ? 2.497 2.079 -17.197 1.00 83.88 85 SER A N 1
ATOM 659 C CA . SER A 1 85 ? 2.752 3.289 -16.403 1.00 83.88 85 SER A CA 1
ATOM 660 C C . SER A 1 85 ? 1.553 3.707 -15.541 1.00 83.88 85 SER A C 1
ATOM 662 O O . SER A 1 85 ? 1.728 4.173 -14.418 1.00 83.88 85 SER A O 1
ATOM 664 N N . PHE A 1 86 ? 0.314 3.517 -16.007 1.00 88.81 86 PHE A N 1
ATOM 665 C CA . PHE A 1 86 ? -0.870 3.773 -15.181 1.00 88.81 86 PHE A CA 1
ATOM 666 C C . PHE A 1 86 ? -0.857 2.911 -13.911 1.00 88.81 86 PHE A C 1
ATOM 668 O O . PHE A 1 86 ? -1.026 3.420 -12.800 1.00 88.81 86 PHE A O 1
ATOM 675 N N . PHE A 1 87 ? -0.657 1.602 -14.064 1.00 90.75 87 PHE A N 1
ATOM 676 C CA . PHE A 1 87 ? -0.645 0.684 -12.929 1.00 90.75 87 PHE A CA 1
ATOM 677 C C . PHE A 1 87 ? 0.601 0.844 -12.060 1.00 90.75 87 PHE A C 1
ATOM 679 O O . PHE A 1 87 ? 0.492 0.726 -10.837 1.00 90.75 87 PHE A O 1
ATOM 686 N N . HIS A 1 88 ? 1.718 1.232 -12.670 1.00 87.62 88 HIS A N 1
ATOM 687 C CA . HIS A 1 88 ? 2.927 1.642 -11.980 1.00 87.62 88 HIS A CA 1
ATOM 688 C C . HIS A 1 88 ? 2.659 2.769 -10.971 1.00 87.62 88 HIS A C 1
ATOM 690 O O . HIS A 1 88 ? 2.850 2.653 -9.757 1.00 87.62 88 HIS A O 1
ATOM 696 N N . TYR A 1 89 ? 2.094 3.873 -11.457 1.00 88.88 89 TYR A N 1
ATOM 697 C CA . TYR A 1 89 ? 1.803 5.012 -10.596 1.00 88.88 89 TYR A CA 1
ATOM 698 C C . TYR A 1 89 ? 0.670 4.719 -9.609 1.00 88.88 89 TYR A C 1
ATOM 700 O O . TYR A 1 89 ? 0.651 5.300 -8.519 1.00 88.88 89 TYR A O 1
ATOM 708 N N . LEU A 1 90 ? -0.248 3.801 -9.947 1.00 91.75 90 LEU A N 1
ATOM 709 C CA . LEU A 1 90 ? -1.291 3.338 -9.035 1.00 91.75 90 LEU A CA 1
ATOM 710 C C . LEU A 1 90 ? -0.703 2.711 -7.774 1.00 91.75 90 LEU A C 1
ATOM 712 O O . LEU A 1 90 ? -1.137 3.078 -6.679 1.00 91.75 90 LEU A O 1
ATOM 716 N N . HIS A 1 91 ? 0.249 1.782 -7.883 1.00 90.50 91 HIS A N 1
ATOM 717 C CA . HIS A 1 91 ? 0.777 1.136 -6.677 1.00 90.50 91 HIS A CA 1
ATOM 718 C C . HIS A 1 91 ? 1.622 2.092 -5.833 1.00 90.50 91 HIS A C 1
ATOM 720 O O . HIS A 1 91 ? 1.438 2.141 -4.613 1.00 90.50 91 HIS A O 1
ATOM 726 N N . LEU A 1 92 ? 2.432 2.939 -6.472 1.00 89.38 92 LEU A N 1
ATOM 727 C CA . LEU A 1 92 ? 3.258 3.939 -5.797 1.00 89.38 92 LEU A CA 1
ATOM 728 C C . LEU A 1 92 ? 2.443 4.960 -5.000 1.00 89.38 92 LEU A C 1
ATOM 730 O O . LEU A 1 92 ? 2.753 5.225 -3.839 1.00 89.38 92 LEU A O 1
ATOM 734 N N . ILE A 1 93 ? 1.383 5.531 -5.584 1.00 92.25 93 ILE A N 1
ATOM 735 C CA . ILE A 1 93 ? 0.551 6.518 -4.878 1.00 92.25 93 ILE A CA 1
ATOM 736 C C . ILE A 1 93 ? -0.368 5.864 -3.839 1.00 92.25 93 ILE A C 1
ATOM 738 O O . ILE A 1 93 ? -0.769 6.506 -2.864 1.00 92.25 93 ILE A O 1
ATOM 742 N N . SER A 1 94 ? -0.676 4.576 -4.006 1.00 93.69 94 SER A N 1
ATOM 743 C CA . SER A 1 94 ? -1.491 3.826 -3.052 1.00 93.69 94 SER A CA 1
ATOM 744 C C . SER A 1 94 ? -0.784 3.629 -1.710 1.00 93.69 94 SER A C 1
ATOM 746 O O . SER A 1 94 ? -1.452 3.651 -0.676 1.00 93.69 94 SER A O 1
ATOM 748 N N . ALA A 1 95 ? 0.548 3.513 -1.686 1.00 92.38 95 ALA A N 1
ATOM 749 C CA . ALA A 1 95 ? 1.324 3.374 -0.452 1.00 92.38 95 ALA A CA 1
ATOM 750 C C . ALA A 1 95 ? 1.142 4.547 0.542 1.00 92.38 95 ALA A C 1
ATOM 752 O O . ALA A 1 95 ? 0.671 4.305 1.661 1.00 92.38 95 ALA A O 1
ATOM 753 N N . PRO A 1 96 ? 1.413 5.820 0.190 1.00 93.12 96 PRO A N 1
ATOM 754 C CA . PRO A 1 96 ? 1.219 6.934 1.115 1.00 93.12 96 PRO A CA 1
ATOM 755 C C . PRO A 1 96 ? -0.261 7.161 1.457 1.00 93.12 96 PRO A C 1
ATOM 757 O O . PRO A 1 96 ? -0.573 7.528 2.593 1.00 93.12 96 PRO A O 1
ATOM 760 N N . LEU A 1 97 ? -1.190 6.902 0.527 1.00 93.06 97 LEU A N 1
ATOM 761 C CA . LEU A 1 97 ? -2.629 6.995 0.801 1.00 93.06 97 LEU A CA 1
ATOM 762 C C . LEU A 1 97 ? -3.078 5.958 1.836 1.00 93.06 97 LEU A C 1
ATOM 764 O O . LEU A 1 97 ? -3.783 6.316 2.782 1.00 93.06 97 LEU A O 1
ATOM 768 N N . ALA A 1 98 ? -2.630 4.706 1.708 1.00 93.81 98 ALA A N 1
ATOM 769 C CA . ALA A 1 98 ? -2.912 3.651 2.675 1.00 93.81 98 ALA A CA 1
ATOM 770 C C . ALA A 1 98 ? -2.486 4.069 4.086 1.00 93.81 98 ALA A C 1
ATOM 772 O O . ALA A 1 98 ? -3.289 4.021 5.021 1.00 93.81 98 ALA A O 1
ATOM 773 N N . LEU A 1 99 ? -1.255 4.569 4.229 1.00 92.44 99 LEU A N 1
ATOM 774 C CA . LEU A 1 99 ? -0.739 5.053 5.509 1.00 92.44 99 LEU A CA 1
ATOM 775 C C . LEU A 1 99 ? -1.532 6.261 6.035 1.00 92.44 99 LEU A C 1
ATOM 777 O O . LEU A 1 99 ? -1.914 6.284 7.204 1.00 92.44 99 LEU A O 1
ATOM 781 N N . GLY A 1 100 ? -1.866 7.240 5.191 1.00 90.31 100 GLY A N 1
ATOM 782 C CA . GLY A 1 100 ? -2.695 8.381 5.599 1.00 90.31 100 GLY A CA 1
ATOM 783 C C . GLY A 1 100 ? -4.066 7.962 6.154 1.00 90.31 100 GLY A C 1
ATOM 784 O O . GLY A 1 100 ? -4.540 8.495 7.165 1.00 90.31 100 GLY A O 1
ATOM 785 N N . PHE A 1 101 ? -4.685 6.949 5.547 1.00 90.94 101 PHE A N 1
ATOM 786 C CA . PHE A 1 101 ? -5.949 6.398 6.026 1.00 90.94 101 PHE A CA 1
ATOM 787 C C . PHE A 1 101 ? -5.796 5.560 7.300 1.00 90.94 101 PHE A C 1
ATOM 789 O O . PHE A 1 101 ? -6.614 5.719 8.207 1.00 90.94 101 PHE A O 1
ATOM 796 N N . TYR A 1 102 ? -4.726 4.773 7.450 1.00 89.44 102 TYR A N 1
ATOM 797 C CA . TYR A 1 102 ? -4.414 4.115 8.726 1.00 89.44 102 TYR A CA 1
ATOM 798 C C . TYR A 1 102 ? -4.164 5.123 9.855 1.00 89.44 102 TYR A C 1
ATOM 800 O O . TYR A 1 102 ? -4.524 4.883 11.006 1.00 89.44 102 TYR A O 1
ATOM 808 N N . LEU A 1 103 ? -3.595 6.291 9.553 1.00 87.38 103 LEU A N 1
ATOM 809 C CA . LEU A 1 103 ? -3.379 7.327 10.564 1.00 87.38 103 LEU A CA 1
ATOM 810 C C . LEU A 1 103 ? -4.712 7.887 11.055 1.00 87.38 103 LEU A C 1
ATOM 812 O O . LEU A 1 103 ? -4.919 8.042 12.258 1.00 87.38 103 LEU A O 1
ATOM 816 N N . THR A 1 104 ? -5.632 8.113 10.119 1.00 84.00 104 THR A N 1
ATOM 817 C CA . THR A 1 104 ? -7.012 8.496 10.428 1.00 84.00 104 THR A CA 1
ATOM 818 C C . THR A 1 104 ? -7.718 7.389 11.219 1.00 84.00 104 THR A C 1
ATOM 820 O O . THR A 1 104 ? -8.420 7.671 12.190 1.00 84.00 104 THR A O 1
ATOM 823 N N . SER A 1 105 ? -7.470 6.117 10.881 1.00 83.31 105 SER A N 1
ATOM 824 C CA . SER A 1 105 ? -8.091 4.980 11.560 1.00 83.31 105 SER A CA 1
ATOM 825 C C . SER A 1 105 ? -7.680 4.858 13.022 1.00 83.31 105 SER A C 1
ATOM 827 O O . SER A 1 105 ? -8.495 4.419 13.829 1.00 83.31 105 SER A O 1
ATOM 829 N N . LEU A 1 106 ? -6.452 5.249 13.390 1.00 81.25 106 LEU A N 1
ATOM 830 C CA . LEU A 1 106 ? -6.033 5.274 14.795 1.00 81.25 106 LEU A CA 1
ATOM 831 C C . LEU A 1 106 ? -6.917 6.210 15.630 1.00 81.25 106 LEU A C 1
ATOM 833 O O . LEU A 1 106 ? -7.327 5.855 16.736 1.00 81.25 106 LEU A O 1
ATOM 837 N N . ASP A 1 107 ? -7.255 7.375 15.077 1.00 75.56 107 ASP A N 1
ATOM 838 C CA . ASP A 1 107 ? -8.109 8.363 15.737 1.00 75.56 107 ASP A CA 1
ATOM 839 C C . ASP A 1 107 ? -9.588 7.945 15.774 1.00 75.56 107 ASP A C 1
ATOM 841 O O . ASP A 1 107 ? -10.273 8.197 16.770 1.00 75.56 107 ASP A O 1
ATOM 845 N N . GLU A 1 108 ? -10.066 7.278 14.722 1.00 75.50 108 GLU A N 1
ATOM 846 C CA . GLU A 1 108 ? -11.423 6.723 14.630 1.00 75.50 108 GLU A CA 1
ATOM 847 C C . GLU A 1 108 ? -11.652 5.534 15.574 1.00 75.50 108 GLU A C 1
ATOM 849 O O . GLU A 1 108 ? -12.673 5.475 16.257 1.00 75.50 108 GLU A O 1
ATOM 854 N N . THR A 1 109 ? -10.695 4.604 15.611 1.00 71.06 109 THR A N 1
ATOM 855 C CA . THR A 1 109 ? -10.857 3.264 16.200 1.00 71.06 109 THR A CA 1
ATOM 856 C C . THR A 1 109 ? -10.410 3.219 17.657 1.00 71.06 109 THR A C 1
ATOM 858 O O . THR A 1 109 ? -11.103 2.646 18.489 1.00 71.06 109 THR A O 1
ATOM 861 N N . PHE A 1 110 ? -9.264 3.826 17.988 1.00 69.12 110 PHE A N 1
ATOM 862 C CA . PHE A 1 110 ? -8.590 3.584 19.272 1.00 69.12 110 PHE A CA 1
ATOM 863 C C . PHE A 1 110 ? -8.550 4.804 20.195 1.00 69.12 110 PHE A C 1
ATOM 865 O O . PHE A 1 110 ? -8.357 4.667 21.397 1.00 69.12 110 PHE A O 1
ATOM 872 N N . ASN A 1 111 ? -8.744 6.012 19.662 1.00 65.75 111 ASN A N 1
ATOM 873 C CA . ASN A 1 111 ? -8.528 7.246 20.423 1.00 65.75 111 ASN A CA 1
ATOM 874 C C . ASN A 1 111 ? -9.809 7.828 21.049 1.00 65.75 111 ASN A C 1
ATOM 876 O O . ASN A 1 111 ? -9.730 8.813 21.784 1.00 65.75 111 ASN A O 1
ATOM 880 N N . GLY A 1 112 ? -10.992 7.265 20.751 1.00 54.50 112 GLY A N 1
ATOM 881 C CA . GLY A 1 112 ? -12.305 7.585 21.352 1.00 54.50 112 GLY A CA 1
ATOM 882 C C . GLY A 1 112 ? -12.842 9.016 21.139 1.00 54.50 112 GLY A C 1
ATOM 883 O O . GLY A 1 112 ? -14.048 9.247 21.159 1.00 54.50 112 GLY A O 1
ATOM 884 N N . LYS A 1 113 ? -11.965 9.990 20.876 1.00 49.03 113 LYS A N 1
ATOM 885 C CA . LYS A 1 113 ? -12.250 11.412 20.636 1.00 49.03 113 LYS A CA 1
ATOM 886 C C . LYS A 1 113 ? -12.613 11.705 19.172 1.00 49.03 113 LYS A C 1
ATOM 888 O O . LYS A 1 113 ? -13.060 12.809 18.864 1.00 49.03 113 LYS A O 1
ATOM 893 N N . GLY A 1 114 ? -12.422 10.733 18.274 1.00 46.16 114 GLY A N 1
ATOM 894 C CA . GLY A 1 114 ? -12.495 10.906 16.822 1.00 46.16 114 GLY A CA 1
ATOM 895 C C . GLY A 1 114 ? -13.827 10.550 16.163 1.00 46.16 114 GLY A C 1
ATOM 896 O O . GLY A 1 114 ? -14.093 11.069 15.084 1.00 46.16 114 GLY A O 1
ATOM 897 N N . ALA A 1 115 ? -14.712 9.767 16.791 1.00 48.50 115 ALA A N 1
ATOM 898 C CA . ALA A 1 115 ? -15.914 9.248 16.115 1.00 48.50 115 ALA A CA 1
ATOM 899 C C . ALA A 1 115 ? -16.848 10.337 15.533 1.00 48.50 115 ALA A C 1
ATOM 901 O O . ALA A 1 115 ? -17.554 10.083 14.564 1.00 48.50 115 ALA A O 1
ATOM 902 N N . LYS A 1 116 ? -16.834 11.565 16.083 1.00 46.44 116 LYS A N 1
ATOM 903 C CA . LYS A 1 116 ? -17.593 12.720 15.551 1.00 46.44 116 LYS A CA 1
ATOM 904 C C . LYS A 1 116 ? -16.804 13.635 14.604 1.00 46.44 116 LYS A C 1
ATOM 906 O O . LYS A 1 116 ? -17.418 14.429 13.901 1.00 46.44 116 LYS A O 1
ATOM 911 N N . LYS A 1 117 ? -15.466 13.580 14.604 1.00 44.19 117 LYS A N 1
ATOM 912 C CA . LYS A 1 117 ? -14.588 14.508 13.853 1.00 44.19 117 LYS A CA 1
ATOM 913 C C . LYS A 1 117 ? -13.887 13.848 12.662 1.00 44.19 117 LYS A C 1
ATOM 915 O O . LYS A 1 117 ? -13.561 14.535 11.700 1.00 44.19 117 LYS A O 1
ATOM 920 N N . ALA A 1 118 ? -13.687 12.535 12.731 1.00 48.50 118 ALA A N 1
ATOM 921 C CA . ALA A 1 118 ? -13.000 11.724 11.737 1.00 48.50 118 ALA A CA 1
ATOM 922 C C . ALA A 1 118 ? -13.958 10.924 10.846 1.00 48.50 118 ALA A C 1
ATOM 924 O O . ALA A 1 118 ? -13.491 10.179 10.002 1.00 48.50 118 ALA A O 1
ATOM 925 N N . GLN A 1 119 ? -15.280 11.119 10.957 1.00 51.78 119 GLN A N 1
ATOM 926 C CA . GLN A 1 119 ? -16.228 10.619 9.960 1.00 51.78 119 GLN A CA 1
ATOM 927 C C . GLN A 1 119 ? -15.966 11.358 8.636 1.00 51.78 119 GLN A C 1
ATOM 929 O O . GLN A 1 119 ? -16.575 12.386 8.323 1.00 51.78 119 GLN A O 1
ATOM 934 N N . GLY A 1 120 ? -14.959 10.896 7.899 1.00 55.38 120 GLY A N 1
ATOM 935 C CA . GLY A 1 120 ? -14.600 11.409 6.597 1.00 55.38 120 GLY A CA 1
ATOM 936 C C . GLY A 1 120 ? -15.827 11.283 5.717 1.00 55.38 120 GLY A C 1
ATOM 937 O O . GLY A 1 120 ? -16.355 10.198 5.521 1.00 55.38 120 GLY A O 1
ATOM 938 N N . SER A 1 121 ? -16.345 12.397 5.200 1.00 63.31 121 SER A N 1
ATOM 939 C CA . SER A 1 121 ? -17.435 12.300 4.233 1.00 63.31 121 SER A CA 1
ATOM 940 C C . SER A 1 121 ? -16.966 11.374 3.112 1.00 63.31 121 SER A C 1
ATOM 942 O O . SER A 1 121 ? -15.905 11.622 2.547 1.00 63.31 121 SER A O 1
ATOM 944 N N . TRP A 1 122 ? -17.734 10.335 2.776 1.00 69.19 122 TRP A N 1
ATOM 945 C CA . TRP A 1 122 ? -17.443 9.440 1.647 1.00 69.19 122 TRP A CA 1
ATOM 946 C C . TRP A 1 122 ? -17.110 10.228 0.365 1.00 69.19 122 TRP A C 1
ATOM 948 O O . TRP A 1 122 ? -16.302 9.792 -0.446 1.00 69.19 122 TRP A O 1
ATOM 958 N N . LYS A 1 123 ? -17.659 11.446 0.239 1.00 75.19 123 LYS A N 1
ATOM 959 C CA . LYS A 1 123 ? -17.340 12.421 -0.808 1.00 75.19 123 LYS A CA 1
ATOM 960 C C . LYS A 1 123 ? -15.857 12.800 -0.848 1.00 75.19 123 LYS A C 1
ATOM 962 O O . LYS A 1 123 ? -15.310 12.918 -1.932 1.00 75.19 123 LYS A O 1
ATOM 967 N N . LYS A 1 124 ? -15.198 12.977 0.305 1.00 76.38 124 LYS A N 1
ATOM 968 C CA . LYS A 1 124 ? -13.750 13.232 0.399 1.00 76.38 124 LYS A CA 1
ATOM 969 C C . LYS A 1 124 ? -12.950 12.022 -0.074 1.00 76.38 124 LYS A C 1
ATOM 971 O O . LYS A 1 124 ? -12.025 12.202 -0.850 1.00 76.38 124 LYS A O 1
ATOM 976 N N . THR A 1 125 ? -13.324 10.808 0.335 1.00 76.19 125 THR A N 1
ATOM 977 C CA . THR A 1 125 ? -12.665 9.577 -0.134 1.00 76.19 125 THR A CA 1
ATOM 978 C C . THR A 1 125 ? -12.801 9.418 -1.646 1.00 76.19 125 THR A C 1
ATOM 980 O O . THR A 1 125 ? -11.805 9.186 -2.322 1.00 76.19 125 THR A O 1
ATOM 983 N N . VAL A 1 126 ? -14.008 9.612 -2.186 1.00 80.31 126 VAL A N 1
ATOM 984 C CA . VAL A 1 126 ? -14.256 9.583 -3.635 1.00 80.31 126 VAL A CA 1
ATOM 985 C C . VAL A 1 126 ? -13.481 10.690 -4.349 1.00 80.31 126 VAL A C 1
ATOM 987 O O . VAL A 1 126 ? -12.886 10.428 -5.385 1.00 80.31 126 VAL A O 1
ATOM 990 N N . ALA A 1 127 ? -13.421 11.903 -3.794 1.00 83.19 127 ALA A N 1
ATOM 991 C CA . ALA A 1 127 ? -12.652 12.999 -4.381 1.00 83.19 127 ALA A CA 1
ATOM 992 C C . ALA A 1 127 ? -11.146 12.700 -4.412 1.00 83.19 127 ALA A C 1
ATOM 994 O O . ALA A 1 127 ? -10.513 12.941 -5.432 1.00 83.19 127 ALA A O 1
ATOM 995 N N . VAL A 1 128 ? -10.586 12.139 -3.333 1.00 83.25 128 VAL A N 1
ATOM 996 C CA . VAL A 1 128 ? -9.182 11.692 -3.286 1.00 83.25 128 VAL A CA 1
ATOM 997 C C . VAL A 1 128 ? -8.936 10.602 -4.324 1.00 83.25 128 VAL A C 1
ATOM 999 O O . VAL A 1 128 ? -7.959 10.684 -5.058 1.00 83.25 128 VAL A O 1
ATOM 1002 N N . PHE A 1 129 ? -9.841 9.628 -4.438 1.00 82.00 129 PHE A N 1
ATOM 1003 C CA . PHE A 1 129 ? -9.729 8.555 -5.421 1.00 82.00 129 PHE A CA 1
ATOM 1004 C C . PHE A 1 129 ? -9.785 9.081 -6.864 1.00 82.00 129 PHE A C 1
ATOM 1006 O O . PHE A 1 129 ? -8.937 8.733 -7.677 1.00 82.00 129 PHE A O 1
ATOM 1013 N N . ILE A 1 130 ? -10.728 9.972 -7.183 1.00 85.75 130 ILE A N 1
ATOM 1014 C CA . ILE A 1 130 ? -10.833 10.597 -8.512 1.00 85.75 130 ILE A CA 1
ATOM 1015 C C . ILE A 1 130 ? -9.597 11.450 -8.813 1.00 85.75 130 ILE A C 1
ATOM 1017 O O . ILE A 1 130 ? -9.057 11.368 -9.912 1.00 85.75 130 ILE A O 1
ATOM 1021 N N . LEU A 1 131 ? -9.132 12.252 -7.849 1.00 89.25 131 LEU A N 1
ATOM 1022 C CA . LEU A 1 131 ? -7.927 13.066 -8.005 1.00 89.25 131 LEU A CA 1
ATOM 1023 C C . LEU A 1 131 ? -6.696 12.189 -8.255 1.00 89.25 131 LEU A C 1
ATOM 1025 O O . LEU A 1 131 ? -5.896 12.500 -9.129 1.00 89.25 131 LEU A O 1
ATOM 1029 N N . MET A 1 132 ? -6.571 11.082 -7.527 1.00 89.19 132 MET A N 1
ATOM 1030 C CA . MET A 1 132 ? -5.518 10.091 -7.728 1.00 89.19 132 MET A CA 1
ATOM 1031 C C . MET A 1 132 ? -5.569 9.513 -9.147 1.00 89.19 132 MET A C 1
ATOM 1033 O O . MET A 1 132 ? -4.560 9.544 -9.845 1.00 89.19 132 MET A O 1
ATOM 1037 N N . LEU A 1 133 ? -6.739 9.044 -9.600 1.00 85.25 133 LEU A N 1
ATOM 1038 C CA . LEU A 1 133 ? -6.913 8.525 -10.961 1.00 85.25 133 LEU A CA 1
ATOM 1039 C C . LEU A 1 133 ? -6.568 9.571 -12.024 1.00 85.25 133 LEU A C 1
ATOM 1041 O O . LEU A 1 133 ? -5.949 9.231 -13.029 1.00 85.25 133 LEU A O 1
ATOM 1045 N N . LEU A 1 134 ? -6.933 10.836 -11.799 1.00 86.75 134 LEU A N 1
ATOM 1046 C CA . LEU A 1 134 ? -6.586 11.935 -12.692 1.00 86.75 134 LEU A CA 1
ATOM 1047 C C . LEU A 1 134 ? -5.068 12.149 -12.747 1.00 86.75 134 LEU A C 1
ATOM 1049 O O . LEU A 1 134 ? -4.517 12.195 -13.840 1.00 86.75 134 LEU A O 1
ATOM 1053 N N . ILE A 1 135 ? -4.396 12.242 -11.594 1.00 84.50 135 ILE A N 1
ATOM 1054 C CA . ILE A 1 135 ? -2.937 12.417 -11.516 1.00 84.50 135 ILE A CA 1
ATOM 1055 C C . ILE A 1 135 ? -2.226 11.275 -12.247 1.00 84.50 135 ILE A C 1
ATOM 1057 O O . ILE A 1 135 ? -1.394 11.536 -13.111 1.00 84.50 135 ILE A O 1
ATOM 1061 N N . ILE A 1 136 ? -2.594 10.024 -11.955 1.00 85.75 136 ILE A N 1
ATOM 1062 C CA . ILE A 1 136 ? -2.015 8.838 -12.598 1.00 85.75 136 ILE A CA 1
ATOM 1063 C C . ILE A 1 136 ? -2.237 8.878 -14.113 1.00 85.75 136 ILE A C 1
ATOM 1065 O O . ILE A 1 136 ? -1.300 8.653 -14.869 1.00 85.75 136 ILE A O 1
ATOM 1069 N N . SER A 1 137 ? -3.462 9.170 -14.564 1.00 79.56 137 SER A N 1
ATOM 1070 C CA . SER A 1 137 ? -3.792 9.189 -15.996 1.00 79.56 137 SER A CA 1
ATOM 1071 C C . SER A 1 137 ? -3.005 10.266 -16.740 1.00 79.56 137 SER A C 1
ATOM 1073 O O . SER A 1 137 ? -2.529 10.029 -17.847 1.00 79.56 137 SER A O 1
ATOM 1075 N N . VAL A 1 138 ? -2.840 11.440 -16.122 1.00 82.00 138 VAL A N 1
ATOM 1076 C CA . VAL A 1 138 ? -2.030 12.529 -16.673 1.00 82.00 138 VAL A CA 1
ATOM 1077 C C . VAL A 1 138 ? -0.568 12.095 -16.773 1.00 82.00 138 VAL A C 1
ATOM 1079 O O . VAL A 1 138 ? 0.001 12.181 -17.856 1.00 82.00 138 VAL A O 1
ATOM 1082 N N . LEU A 1 139 ? 0.024 11.565 -15.699 1.00 80.81 139 LEU A N 1
ATOM 1083 C CA . LEU A 1 139 ? 1.416 11.096 -15.710 1.00 80.81 139 LEU A CA 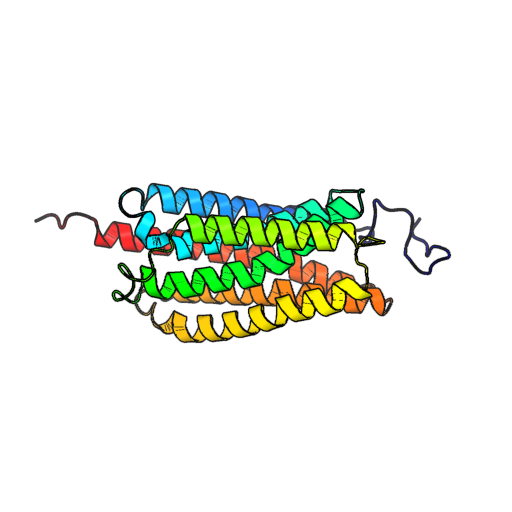1
ATOM 1084 C C . LEU A 1 139 ? 1.639 9.986 -16.748 1.00 80.81 139 LEU A C 1
ATOM 1086 O O . LEU A 1 139 ? 2.565 10.073 -17.548 1.00 80.81 139 LEU A O 1
ATOM 1090 N N . ALA A 1 140 ? 0.744 8.998 -16.804 1.00 77.75 140 ALA A N 1
ATOM 1091 C CA . ALA A 1 140 ? 0.810 7.906 -17.772 1.00 77.75 140 ALA A CA 1
ATOM 1092 C C . ALA A 1 140 ? 0.720 8.398 -19.227 1.00 77.75 140 ALA A C 1
ATOM 1094 O O . ALA A 1 140 ? 1.361 7.822 -20.100 1.00 77.75 140 ALA A O 1
ATOM 1095 N N . SER A 1 141 ? -0.026 9.480 -19.492 1.00 77.25 141 SER A N 1
ATOM 1096 C CA . SER A 1 141 ? -0.141 10.069 -20.837 1.00 77.25 141 SER A CA 1
ATOM 1097 C C . SER A 1 141 ? 1.110 10.820 -21.308 1.00 77.25 141 SER A C 1
ATOM 1099 O O . SER A 1 141 ? 1.289 10.996 -22.511 1.00 77.25 141 SER A O 1
ATOM 1101 N N . PHE A 1 142 ? 1.968 11.254 -20.378 1.00 78.81 142 PHE A N 1
ATOM 1102 C CA . PHE A 1 142 ? 3.249 11.900 -20.684 1.00 78.81 142 PHE A CA 1
ATOM 1103 C C . PHE A 1 142 ? 4.425 10.915 -20.727 1.00 78.81 142 PHE A C 1
ATOM 1105 O O . PHE A 1 142 ? 5.492 11.279 -21.211 1.00 78.81 142 PHE A O 1
ATOM 1112 N N . SER A 1 143 ? 4.232 9.681 -20.254 1.00 66.88 143 SER A N 1
ATOM 1113 C CA . SER A 1 143 ? 5.244 8.623 -20.259 1.00 66.88 143 SER A CA 1
ATOM 1114 C C . SER A 1 143 ? 5.550 8.210 -21.701 1.00 66.88 143 SER A C 1
ATOM 1116 O O . SER A 1 143 ? 4.725 7.577 -22.361 1.00 66.88 143 SER A O 1
ATOM 1118 N N . SER A 1 144 ? 6.727 8.580 -22.206 1.00 63.41 144 SER A N 1
ATOM 1119 C CA . SER A 1 144 ? 7.152 8.250 -23.576 1.00 63.41 144 SER A CA 1
ATOM 1120 C C . SER A 1 144 ? 7.597 6.787 -23.729 1.00 63.41 144 SER A C 1
ATOM 1122 O O . SER A 1 144 ? 7.541 6.213 -24.818 1.00 63.41 144 SER A O 1
ATOM 1124 N N . SER A 1 145 ? 7.969 6.164 -22.614 1.00 61.94 145 SER A N 1
ATOM 1125 C CA . SER A 1 145 ? 8.234 4.740 -22.444 1.00 61.94 145 SER A CA 1
ATOM 1126 C C . SER A 1 145 ? 7.659 4.283 -21.109 1.00 61.94 145 SER A C 1
ATOM 1128 O O . SER A 1 145 ? 7.381 5.107 -20.235 1.00 61.94 145 SER A O 1
ATOM 1130 N N . THR A 1 146 ? 7.516 2.977 -20.906 1.00 59.44 146 THR A N 1
ATOM 1131 C CA . THR A 1 146 ? 7.376 2.439 -19.551 1.00 59.44 146 THR A CA 1
ATOM 1132 C C . THR A 1 146 ? 8.602 2.908 -18.755 1.00 59.44 146 THR A C 1
ATOM 1134 O O . THR A 1 146 ? 9.722 2.756 -19.248 1.00 59.44 146 THR A O 1
ATOM 1137 N N . TRP A 1 147 ? 8.404 3.495 -17.571 1.00 64.69 147 TRP A N 1
ATOM 1138 C CA . TRP A 1 147 ? 9.494 3.957 -16.688 1.00 64.69 147 TRP A CA 1
ATOM 1139 C C . TRP A 1 147 ? 10.324 5.146 -17.206 1.00 64.69 147 TRP A C 1
ATOM 1141 O O . TRP A 1 147 ? 11.552 5.141 -17.117 1.00 64.69 147 TRP A O 1
ATOM 1151 N N . ASP A 1 148 ? 9.674 6.177 -17.747 1.00 72.25 148 ASP A N 1
ATOM 1152 C CA . ASP A 1 148 ? 10.357 7.410 -18.159 1.00 72.25 148 ASP A CA 1
ATOM 1153 C C . ASP A 1 148 ? 11.085 8.072 -16.968 1.00 72.25 148 ASP A C 1
ATOM 1155 O O . ASP A 1 148 ? 10.449 8.550 -16.027 1.00 72.25 148 ASP A O 1
ATOM 1159 N N . VAL A 1 149 ? 12.424 8.092 -16.992 1.00 71.94 149 VAL A N 1
ATOM 1160 C CA . VAL A 1 149 ? 13.282 8.494 -15.857 1.00 71.94 149 VAL A CA 1
ATOM 1161 C C . VAL A 1 149 ? 12.999 9.918 -15.380 1.00 71.94 149 VAL A C 1
ATOM 1163 O O . VAL A 1 149 ? 13.062 10.187 -14.176 1.00 71.94 149 VAL A O 1
ATOM 1166 N N . GLU A 1 150 ? 12.677 10.826 -16.305 1.00 78.94 150 GLU A N 1
ATOM 1167 C CA . GLU A 1 150 ? 12.423 12.235 -15.994 1.00 78.94 150 GLU A CA 1
ATOM 1168 C C . GLU A 1 150 ? 11.135 12.422 -15.181 1.00 78.94 150 GLU A C 1
ATOM 1170 O O . GLU A 1 150 ? 11.032 13.360 -14.389 1.00 78.94 150 GLU A O 1
ATOM 1175 N N . ILE A 1 151 ? 10.177 11.502 -15.331 1.00 80.38 151 ILE A N 1
ATOM 1176 C CA . ILE A 1 151 ? 8.912 11.482 -14.588 1.00 80.38 151 ILE A CA 1
ATOM 1177 C C . ILE A 1 151 ? 9.041 10.605 -13.337 1.00 80.38 151 ILE A C 1
ATOM 1179 O O . ILE A 1 151 ? 8.625 10.999 -12.244 1.00 80.38 151 ILE A O 1
ATOM 1183 N N . GLU A 1 152 ? 9.651 9.434 -13.493 1.00 77.06 152 GLU A N 1
ATOM 1184 C CA . GLU A 1 152 ? 9.753 8.378 -12.492 1.00 77.06 152 GLU A CA 1
ATOM 1185 C C . GLU A 1 152 ? 10.517 8.837 -11.250 1.00 77.06 152 GLU A C 1
ATOM 1187 O O . GLU A 1 152 ? 10.007 8.754 -10.134 1.00 77.06 152 GLU A O 1
ATOM 1192 N N . VAL A 1 153 ? 11.726 9.387 -11.412 1.00 78.06 153 VAL A N 1
ATOM 1193 C CA . VAL A 1 153 ? 12.569 9.746 -10.261 1.00 78.06 153 VAL A CA 1
ATOM 1194 C C . VAL A 1 153 ? 11.897 10.800 -9.366 1.00 78.06 153 VAL A C 1
ATOM 1196 O O . VAL A 1 153 ? 11.804 10.571 -8.154 1.00 78.06 153 VAL A O 1
ATOM 1199 N N . PRO A 1 154 ? 11.372 11.927 -9.894 1.00 82.75 154 PRO A N 1
ATOM 1200 C CA . PRO A 1 154 ? 10.616 12.874 -9.079 1.00 82.75 154 PRO A CA 1
ATOM 1201 C C . PRO A 1 154 ? 9.364 12.256 -8.451 1.00 82.75 154 PRO A C 1
ATOM 1203 O O . PRO A 1 154 ? 9.083 12.511 -7.277 1.00 82.75 154 PRO A O 1
ATOM 1206 N N . PHE A 1 155 ? 8.619 11.439 -9.200 1.00 84.44 155 PHE A N 1
ATOM 1207 C CA . PHE A 1 155 ? 7.377 10.845 -8.716 1.00 84.44 155 PHE A CA 1
ATOM 1208 C C . PHE A 1 155 ? 7.613 9.872 -7.558 1.00 84.44 155 PHE A C 1
ATOM 1210 O O . PHE A 1 155 ? 6.937 9.951 -6.526 1.00 84.44 155 PHE A O 1
ATOM 1217 N N . VAL A 1 156 ? 8.623 9.007 -7.670 1.00 81.19 156 VAL A N 1
ATOM 1218 C CA . VAL A 1 156 ? 8.971 8.082 -6.593 1.00 81.19 156 VAL A CA 1
ATOM 1219 C C . VAL A 1 156 ? 9.485 8.841 -5.371 1.00 81.19 156 VAL A C 1
ATOM 1221 O O . VAL A 1 156 ? 9.126 8.493 -4.254 1.00 81.19 156 VAL A O 1
ATOM 1224 N N . LEU A 1 157 ? 10.247 9.929 -5.522 1.00 81.62 157 LEU A N 1
ATOM 1225 C CA . LEU A 1 157 ? 10.661 10.743 -4.369 1.00 81.62 157 LEU A CA 1
ATOM 1226 C C . LEU A 1 157 ? 9.463 11.379 -3.644 1.00 81.62 157 LEU A C 1
ATOM 1228 O O . LEU A 1 157 ? 9.408 11.372 -2.410 1.00 81.62 157 LEU A O 1
ATOM 1232 N N . VAL A 1 158 ? 8.488 11.891 -4.402 1.00 85.94 158 VAL A N 1
ATOM 1233 C CA . VAL A 1 158 ? 7.273 12.526 -3.866 1.00 85.94 158 VAL A CA 1
ATOM 1234 C C . VAL A 1 158 ? 6.307 11.510 -3.252 1.00 85.94 158 VAL A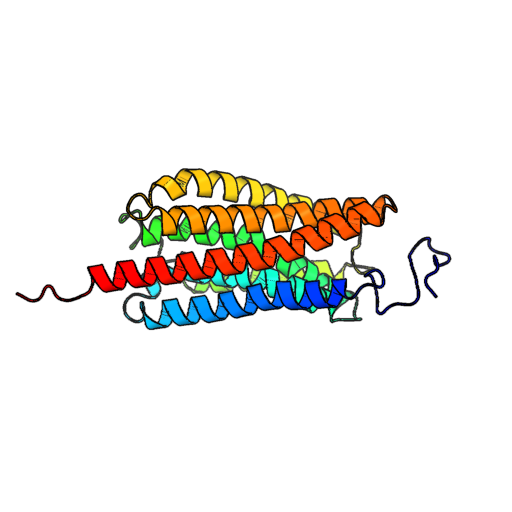 C 1
ATOM 1236 O O . VAL A 1 158 ? 5.515 11.886 -2.394 1.00 85.94 158 VAL A O 1
ATOM 1239 N N . THR A 1 159 ? 6.379 10.228 -3.606 1.00 87.88 159 THR A N 1
ATOM 1240 C CA . THR A 1 159 ? 5.562 9.171 -2.982 1.00 87.88 159 THR A CA 1
ATOM 1241 C C . THR A 1 159 ? 6.298 8.449 -1.847 1.00 87.88 159 THR A C 1
ATOM 1243 O O . THR A 1 159 ? 5.716 8.211 -0.783 1.00 87.88 159 THR A O 1
ATOM 1246 N N . ALA A 1 160 ? 7.596 8.179 -1.995 1.00 86.12 160 ALA A N 1
ATOM 1247 C CA . ALA A 1 160 ? 8.413 7.470 -1.015 1.00 86.12 160 ALA A CA 1
ATOM 1248 C C . ALA A 1 160 ? 8.655 8.277 0.258 1.00 86.12 160 ALA A C 1
ATOM 1250 O O . ALA A 1 160 ? 8.470 7.749 1.357 1.00 86.12 160 ALA A O 1
ATOM 1251 N N . LEU A 1 161 ? 9.023 9.558 0.147 1.00 86.19 161 LEU A N 1
ATOM 1252 C CA . LEU A 1 161 ? 9.313 10.367 1.330 1.00 86.19 161 LEU A CA 1
ATOM 1253 C C . LEU A 1 161 ? 8.077 10.514 2.242 1.00 86.19 161 LEU A C 1
ATOM 1255 O O . LEU A 1 161 ? 8.199 10.220 3.436 1.00 86.19 161 LEU A O 1
ATOM 1259 N N . PRO A 1 162 ? 6.873 10.863 1.736 1.00 89.00 162 PRO A N 1
ATOM 1260 C CA . PRO A 1 162 ? 5.663 10.841 2.554 1.00 89.00 162 PRO A CA 1
ATOM 1261 C C . PRO A 1 162 ? 5.345 9.465 3.128 1.00 89.00 162 PRO A C 1
ATOM 1263 O O . PRO A 1 162 ? 4.924 9.388 4.279 1.00 89.00 162 PRO A O 1
ATOM 1266 N N . THR A 1 163 ? 5.582 8.386 2.378 1.00 91.56 163 THR A N 1
ATOM 1267 C CA . THR A 1 163 ? 5.364 7.020 2.876 1.00 91.56 163 THR A CA 1
ATOM 1268 C C . THR A 1 163 ? 6.221 6.741 4.110 1.00 91.56 163 THR A C 1
ATOM 1270 O O . THR A 1 163 ? 5.696 6.329 5.143 1.00 91.56 163 THR A O 1
ATOM 1273 N N . LEU A 1 164 ? 7.521 7.042 4.059 1.00 90.38 164 LEU A N 1
ATOM 1274 C CA . LEU A 1 164 ? 8.433 6.825 5.187 1.00 90.38 164 LEU A CA 1
ATOM 1275 C C . LEU A 1 164 ? 8.086 7.701 6.397 1.00 90.38 164 LEU A C 1
ATOM 1277 O O . LEU A 1 164 ? 8.091 7.219 7.532 1.00 90.38 164 LEU A O 1
ATOM 1281 N N . ILE A 1 165 ? 7.736 8.970 6.164 1.00 90.50 165 ILE A N 1
ATOM 1282 C CA . ILE A 1 165 ? 7.311 9.887 7.231 1.00 90.50 165 ILE A CA 1
ATOM 1283 C C . ILE A 1 165 ? 6.033 9.366 7.898 1.00 90.50 165 ILE A C 1
ATOM 1285 O O . ILE A 1 165 ? 5.974 9.260 9.125 1.00 90.50 165 ILE A O 1
ATOM 1289 N N . LEU A 1 166 ? 5.016 9.010 7.107 1.00 91.25 166 LEU A N 1
ATOM 1290 C CA . LEU A 1 166 ? 3.744 8.502 7.619 1.00 91.25 166 LEU A CA 1
ATOM 1291 C C . LEU A 1 166 ? 3.922 7.179 8.362 1.00 91.25 166 LEU A C 1
ATOM 1293 O O . LEU A 1 166 ? 3.315 7.002 9.417 1.00 91.25 166 LEU A O 1
ATOM 1297 N N . ALA A 1 167 ? 4.777 6.282 7.867 1.00 91.50 167 ALA A N 1
ATOM 1298 C CA . ALA A 1 167 ? 5.102 5.038 8.551 1.00 91.50 167 ALA A CA 1
ATOM 1299 C C . ALA A 1 167 ? 5.728 5.313 9.925 1.00 91.50 167 ALA A C 1
ATOM 1301 O O . ALA A 1 167 ? 5.267 4.758 10.920 1.00 91.50 167 ALA A O 1
ATOM 1302 N N . GLY A 1 168 ? 6.704 6.224 10.014 1.00 89.19 168 GLY A N 1
ATOM 1303 C CA . GLY A 1 168 ? 7.308 6.627 11.288 1.00 89.19 168 GLY A CA 1
ATOM 1304 C C . GLY A 1 168 ? 6.286 7.198 12.279 1.00 89.19 168 GLY A C 1
ATOM 1305 O O . GLY A 1 168 ? 6.227 6.769 13.434 1.00 89.19 168 GLY A O 1
ATOM 1306 N N . VAL A 1 169 ? 5.422 8.108 11.815 1.00 90.94 169 VAL A N 1
ATOM 1307 C CA . VAL A 1 169 ? 4.341 8.687 12.633 1.00 90.94 169 VAL A CA 1
ATOM 1308 C C . VAL A 1 169 ? 3.365 7.608 13.108 1.00 90.94 169 VAL A C 1
ATOM 1310 O O . VAL A 1 169 ? 2.973 7.594 14.275 1.00 90.94 169 VAL A O 1
ATOM 1313 N N . LEU A 1 170 ? 2.976 6.684 12.231 1.00 89.62 170 LEU A N 1
ATOM 1314 C CA . LEU A 1 170 ? 2.077 5.581 12.560 1.00 89.62 170 LEU A CA 1
ATOM 1315 C C . LEU A 1 170 ? 2.686 4.602 13.554 1.00 89.62 170 LEU A C 1
ATOM 1317 O O . LEU A 1 170 ? 1.995 4.186 14.479 1.00 89.62 170 LEU A O 1
ATOM 1321 N N . LEU A 1 171 ? 3.964 4.250 13.407 1.00 90.25 171 LEU A N 1
ATOM 1322 C CA . LEU A 1 171 ? 4.660 3.391 14.362 1.00 90.25 171 LEU A CA 1
ATOM 1323 C C . LEU A 1 171 ? 4.640 4.010 15.764 1.00 90.25 171 LEU A C 1
ATOM 1325 O O . LEU A 1 171 ? 4.340 3.308 16.733 1.00 90.25 171 LEU A O 1
ATOM 1329 N N . GLU A 1 172 ? 4.859 5.321 15.866 1.00 88.94 172 GLU A N 1
ATOM 1330 C CA . GLU A 1 172 ? 4.795 6.036 17.139 1.00 88.94 172 GLU A CA 1
ATOM 1331 C C . GLU A 1 172 ? 3.369 6.077 17.703 1.00 88.94 172 GLU A C 1
ATOM 1333 O O . GLU A 1 172 ? 3.137 5.677 18.846 1.00 88.94 172 GLU A O 1
ATOM 1338 N N . ARG A 1 173 ? 2.384 6.487 16.893 1.00 86.69 173 ARG A N 1
ATOM 1339 C CA . ARG A 1 173 ? 0.989 6.615 17.345 1.00 86.69 173 ARG A CA 1
ATOM 1340 C C . ARG A 1 173 ? 0.308 5.270 17.595 1.00 86.69 173 ARG A C 1
ATOM 1342 O O . ARG A 1 173 ? -0.581 5.202 18.439 1.00 86.69 173 ARG A O 1
ATOM 1349 N N . SER A 1 174 ? 0.738 4.197 16.931 1.00 85.75 174 SER A N 1
ATOM 1350 C CA . SER A 1 174 ? 0.180 2.846 17.094 1.00 85.75 174 SER A CA 1
ATOM 1351 C C . SER A 1 174 ? 0.321 2.303 18.514 1.00 85.75 174 SER A C 1
ATOM 1353 O O . SER A 1 174 ? -0.439 1.418 18.887 1.00 85.75 174 SER A O 1
ATOM 1355 N N . LYS A 1 175 ? 1.227 2.856 19.340 1.00 83.38 175 LYS A N 1
ATOM 1356 C CA . LYS A 1 175 ? 1.384 2.496 20.763 1.00 83.38 175 LYS A CA 1
ATOM 1357 C C . LYS A 1 175 ? 0.084 2.618 21.570 1.00 83.38 175 LYS A C 1
ATOM 1359 O O . LYS A 1 175 ? -0.019 2.005 22.626 1.00 83.38 175 LYS A O 1
ATOM 1364 N N . ILE A 1 176 ? -0.899 3.369 21.068 1.00 79.56 176 ILE A N 1
ATOM 1365 C CA . ILE A 1 176 ? -2.243 3.442 21.646 1.00 79.56 176 ILE A CA 1
ATOM 1366 C C . ILE A 1 176 ? -3.000 2.104 21.618 1.00 79.56 176 ILE A C 1
ATOM 1368 O O . ILE A 1 176 ? -3.882 1.889 22.441 1.00 79.56 176 ILE A O 1
ATOM 1372 N N . ILE A 1 177 ? -2.648 1.185 20.714 1.00 77.62 177 ILE A N 1
ATOM 1373 C CA . ILE A 1 177 ? -3.197 -0.178 20.650 1.00 77.62 177 ILE A CA 1
ATOM 1374 C C . ILE A 1 177 ? -2.496 -1.036 21.716 1.00 77.62 177 ILE A C 1
ATOM 1376 O O . ILE A 1 177 ? -1.803 -2.006 21.417 1.00 77.62 177 ILE A O 1
ATOM 1380 N N . SER A 1 178 ? -2.606 -0.631 22.978 1.00 74.25 178 SER A N 1
ATOM 1381 C CA . SER A 1 178 ? -1.932 -1.283 24.104 1.00 74.25 178 SER A CA 1
ATOM 1382 C C . SER A 1 178 ? -2.622 -2.576 24.543 1.00 74.25 178 SER A C 1
ATOM 1384 O O . SER A 1 178 ? -1.991 -3.422 25.168 1.00 74.25 178 SER A O 1
ATOM 1386 N N . GLU A 1 179 ? -3.897 -2.756 24.190 1.00 70.94 179 GLU A N 1
ATOM 1387 C CA . GLU A 1 179 ? -4.727 -3.881 24.640 1.00 70.94 179 GLU A CA 1
ATOM 1388 C C . GLU A 1 179 ? -4.451 -5.195 23.892 1.00 70.94 179 GLU A C 1
ATOM 1390 O O . GLU A 1 179 ? -4.832 -6.266 24.360 1.00 70.94 179 GLU A O 1
ATOM 1395 N N . SER A 1 180 ? -3.773 -5.147 22.740 1.00 79.88 180 SER A N 1
ATOM 1396 C CA . SER A 1 180 ? -3.435 -6.347 21.970 1.00 79.88 180 SER A CA 1
ATOM 1397 C C . SER A 1 180 ? -2.054 -6.249 21.336 1.00 79.88 180 SER A C 1
ATOM 1399 O O . SER A 1 180 ? -1.863 -5.626 20.289 1.00 79.88 180 SER A O 1
ATOM 1401 N N . THR A 1 181 ? -1.092 -6.956 21.936 1.00 85.06 181 THR A N 1
ATOM 1402 C CA . THR A 1 181 ? 0.266 -7.112 21.397 1.00 85.06 181 THR A CA 1
ATOM 1403 C C . THR A 1 181 ? 0.250 -7.690 19.984 1.00 85.06 181 THR A C 1
ATOM 1405 O O . THR A 1 181 ? 1.053 -7.276 19.149 1.00 85.06 181 THR A O 1
ATOM 1408 N N . LEU A 1 182 ? -0.672 -8.613 19.685 1.00 87.50 182 LEU A N 1
ATOM 1409 C CA . LEU A 1 182 ? -0.786 -9.220 18.359 1.00 87.50 182 LEU A CA 1
ATOM 1410 C C . LEU A 1 182 ? -1.296 -8.218 17.316 1.00 87.50 182 LEU A C 1
ATOM 1412 O O . LEU A 1 182 ? -0.705 -8.126 16.240 1.00 87.50 182 LEU A O 1
ATOM 1416 N N . ALA A 1 183 ? -2.331 -7.431 17.633 1.00 85.19 183 ALA A N 1
ATOM 1417 C CA . ALA A 1 183 ? -2.828 -6.389 16.732 1.00 85.19 183 ALA A CA 1
ATOM 1418 C C . ALA A 1 183 ? -1.762 -5.308 16.503 1.00 85.19 183 ALA A C 1
ATOM 1420 O O . ALA A 1 183 ? -1.473 -4.953 15.363 1.00 85.19 183 ALA A O 1
ATOM 1421 N N . LEU A 1 184 ? -1.111 -4.843 17.571 1.00 86.50 184 LEU A N 1
ATOM 1422 C CA . LEU A 1 184 ? -0.033 -3.862 17.480 1.00 86.50 184 LEU A CA 1
ATOM 1423 C C . LEU A 1 184 ? 1.134 -4.370 16.624 1.00 86.50 184 LEU A C 1
ATOM 1425 O O . LEU A 1 184 ? 1.613 -3.661 15.742 1.00 86.50 184 LEU A O 1
ATOM 1429 N N . THR A 1 185 ? 1.584 -5.603 16.861 1.00 88.38 185 THR A N 1
ATOM 1430 C CA . THR A 1 185 ? 2.697 -6.204 16.111 1.00 88.38 185 THR A CA 1
ATOM 1431 C C . THR A 1 185 ? 2.331 -6.371 14.641 1.00 88.38 185 THR A C 1
ATOM 1433 O O . THR A 1 185 ? 3.112 -5.989 13.775 1.00 88.38 185 THR A O 1
ATOM 1436 N N . SER A 1 186 ? 1.126 -6.859 14.352 1.00 89.81 186 SER A N 1
ATOM 1437 C CA . SER A 1 186 ? 0.648 -7.059 12.981 1.00 89.81 186 SER A CA 1
ATOM 1438 C C . SER A 1 186 ? 0.522 -5.735 12.224 1.00 89.81 186 SER A C 1
ATOM 1440 O O . SER A 1 186 ? 0.992 -5.631 11.095 1.00 89.81 186 SER A O 1
ATOM 1442 N N . LEU A 1 187 ? -0.006 -4.687 12.869 1.00 88.38 187 LEU A N 1
ATOM 1443 C CA . LEU A 1 187 ? -0.026 -3.336 12.307 1.00 88.38 187 LEU A CA 1
ATOM 1444 C C . LEU A 1 187 ? 1.396 -2.853 12.000 1.00 88.38 187 LEU A C 1
ATOM 1446 O O . LEU A 1 187 ? 1.659 -2.407 10.892 1.00 88.38 187 LEU A O 1
ATOM 1450 N N . ARG A 1 188 ? 2.341 -2.983 12.937 1.00 90.19 188 ARG A N 1
ATOM 1451 C CA . ARG A 1 188 ? 3.736 -2.561 12.718 1.00 90.19 188 ARG A CA 1
ATOM 1452 C C . ARG A 1 188 ? 4.400 -3.309 11.566 1.00 90.19 188 ARG A C 1
ATOM 1454 O O . ARG A 1 188 ? 5.053 -2.672 10.747 1.00 90.19 188 ARG A O 1
ATOM 1461 N N . VAL A 1 189 ? 4.212 -4.626 11.479 1.00 91.88 189 VAL A N 1
ATOM 1462 C CA . VAL A 1 189 ? 4.737 -5.441 10.373 1.00 91.88 189 VAL A CA 1
ATOM 1463 C C . VAL A 1 189 ? 4.134 -4.993 9.042 1.00 91.88 189 VAL A C 1
ATOM 1465 O O . VAL A 1 189 ? 4.872 -4.832 8.078 1.00 91.88 189 VAL A O 1
ATOM 1468 N N . MET A 1 190 ? 2.830 -4.712 8.993 1.00 91.44 190 MET A N 1
ATOM 1469 C CA . MET A 1 190 ? 2.170 -4.184 7.797 1.00 91.44 190 MET A CA 1
ATOM 1470 C C . MET A 1 190 ? 2.729 -2.807 7.388 1.00 91.44 190 MET A C 1
ATOM 1472 O O . MET A 1 190 ? 3.051 -2.601 6.223 1.00 91.44 190 MET A O 1
ATOM 1476 N N . LEU A 1 191 ? 2.911 -1.877 8.334 1.00 88.62 191 LEU A N 1
ATOM 1477 C CA . LEU A 1 191 ? 3.466 -0.536 8.074 1.00 88.62 191 LEU A CA 1
ATOM 1478 C C . LEU A 1 191 ? 4.917 -0.584 7.573 1.00 88.62 191 LEU A C 1
ATOM 1480 O O . LEU A 1 191 ? 5.297 0.156 6.660 1.00 88.62 191 LEU A O 1
ATOM 1484 N N . LEU A 1 192 ? 5.727 -1.467 8.164 1.00 89.00 192 LEU A N 1
ATOM 1485 C CA . LEU A 1 192 ? 7.091 -1.725 7.711 1.00 89.00 192 LEU A CA 1
ATOM 1486 C C . LEU A 1 192 ? 7.087 -2.374 6.326 1.00 89.00 192 LEU A C 1
ATOM 1488 O O . LEU A 1 192 ? 7.856 -1.953 5.472 1.00 89.00 192 LEU A O 1
ATOM 1492 N N . GLY A 1 193 ? 6.189 -3.328 6.075 1.00 89.50 193 GLY A N 1
ATOM 1493 C CA . GLY A 1 193 ? 6.027 -3.972 4.775 1.00 89.50 193 GLY A CA 1
ATOM 1494 C C . GLY A 1 193 ? 5.710 -2.979 3.655 1.00 89.50 193 GLY A C 1
ATOM 1495 O O . GLY A 1 193 ? 6.407 -2.972 2.646 1.00 89.50 193 GLY A O 1
ATOM 1496 N N . VAL A 1 194 ? 4.762 -2.058 3.865 1.00 87.19 194 VAL A N 1
ATOM 1497 C CA . VAL A 1 194 ? 4.451 -0.972 2.907 1.00 87.19 194 VAL A CA 1
ATOM 1498 C C . VAL A 1 194 ? 5.665 -0.062 2.659 1.00 87.19 194 VAL A C 1
ATOM 1500 O O . VAL A 1 194 ? 5.945 0.316 1.519 1.00 87.19 194 VAL A O 1
ATOM 1503 N N . SER A 1 195 ? 6.433 0.252 3.706 1.00 87.12 195 SER A N 1
ATOM 1504 C CA . SER A 1 195 ? 7.675 1.027 3.568 1.00 87.12 195 SER A CA 1
ATOM 1505 C C . SER A 1 195 ? 8.736 0.277 2.755 1.00 87.12 195 SER A C 1
ATOM 1507 O O . SER A 1 195 ? 9.358 0.861 1.870 1.00 87.12 195 SER A O 1
ATOM 1509 N N . VAL A 1 196 ? 8.928 -1.020 3.020 1.00 89.31 196 VAL A N 1
ATOM 1510 C CA . VAL A 1 196 ? 9.894 -1.860 2.298 1.00 89.31 196 VAL A CA 1
ATOM 1511 C C . VAL A 1 196 ? 9.489 -2.022 0.837 1.00 89.31 196 VAL A C 1
ATOM 1513 O O . VAL A 1 196 ? 10.360 -1.913 -0.021 1.00 89.31 196 VAL A O 1
ATOM 1516 N N . LEU A 1 197 ? 8.200 -2.201 0.531 1.00 88.12 197 LEU A N 1
ATOM 1517 C CA . LEU A 1 197 ? 7.692 -2.207 -0.847 1.00 88.12 197 LEU A CA 1
ATOM 1518 C C . LEU A 1 197 ? 8.115 -0.937 -1.592 1.00 88.12 197 LEU A C 1
ATOM 1520 O O . LEU A 1 197 ? 8.701 -1.008 -2.664 1.00 88.12 197 LEU A O 1
ATOM 1524 N N . THR A 1 198 ? 7.950 0.223 -0.963 1.00 82.69 198 THR A N 1
ATOM 1525 C CA . THR A 1 198 ? 8.295 1.507 -1.588 1.00 82.69 198 THR A CA 1
ATOM 1526 C C . THR A 1 198 ? 9.809 1.687 -1.786 1.00 82.69 198 THR A C 1
ATOM 1528 O O . THR A 1 198 ? 10.258 2.127 -2.842 1.00 82.69 198 THR A O 1
ATOM 1531 N N . ILE A 1 199 ? 10.629 1.308 -0.797 1.00 84.81 199 ILE A N 1
ATOM 1532 C CA . ILE A 1 199 ? 12.101 1.389 -0.899 1.00 84.81 199 ILE A CA 1
ATOM 1533 C C . ILE A 1 199 ? 12.650 0.382 -1.918 1.00 84.81 199 ILE A C 1
ATOM 1535 O O . ILE A 1 199 ? 13.610 0.674 -2.629 1.00 84.81 199 ILE A O 1
ATOM 1539 N N . SER A 1 200 ? 12.071 -0.816 -1.978 1.00 87.75 200 SER A N 1
ATOM 1540 C CA . SER A 1 200 ? 12.535 -1.866 -2.886 1.00 87.75 200 SER A CA 1
ATOM 1541 C C . SER A 1 200 ? 12.269 -1.522 -4.350 1.00 87.75 200 SER A C 1
ATOM 1543 O O . SER A 1 200 ? 13.122 -1.837 -5.174 1.00 87.75 200 SER A O 1
ATOM 1545 N N . ILE A 1 201 ? 11.204 -0.771 -4.661 1.00 79.56 201 ILE A N 1
ATOM 1546 C CA . ILE A 1 201 ? 11.009 -0.183 -5.998 1.00 79.56 201 ILE A CA 1
ATOM 1547 C C . ILE A 1 201 ? 12.189 0.734 -6.343 1.00 79.56 201 ILE A C 1
ATOM 1549 O O . ILE A 1 201 ? 12.878 0.499 -7.332 1.00 79.56 201 ILE A O 1
ATOM 1553 N N . LEU A 1 202 ? 12.491 1.723 -5.491 1.00 80.38 202 LEU A N 1
ATOM 1554 C CA . LEU A 1 202 ? 13.611 2.655 -5.704 1.00 80.38 202 LEU A CA 1
ATOM 1555 C C . LEU A 1 202 ? 14.937 1.930 -5.952 1.00 80.38 202 LEU A C 1
ATOM 1557 O O . LEU A 1 202 ? 15.681 2.253 -6.878 1.00 80.38 202 LEU A O 1
ATOM 1561 N N . ALA A 1 203 ? 15.247 0.954 -5.103 1.00 84.12 203 ALA A N 1
ATOM 1562 C CA . ALA A 1 203 ? 16.518 0.255 -5.157 1.00 84.12 203 ALA A CA 1
ATOM 1563 C C . ALA A 1 203 ? 16.601 -0.738 -6.332 1.00 84.12 203 ALA A C 1
ATOM 1565 O O . ALA A 1 203 ? 17.665 -0.871 -6.941 1.00 84.12 203 ALA A O 1
ATOM 1566 N N . GLY A 1 204 ? 15.486 -1.379 -6.698 1.00 79.12 204 GLY A N 1
ATOM 1567 C CA . GLY A 1 204 ? 15.371 -2.183 -7.914 1.00 79.12 204 GLY A CA 1
ATOM 1568 C C . GLY A 1 204 ? 15.607 -1.340 -9.166 1.00 79.12 204 GLY A C 1
ATOM 1569 O O . GLY A 1 204 ? 16.432 -1.711 -10.001 1.00 79.12 204 GLY A O 1
ATOM 1570 N N . ARG A 1 205 ? 14.993 -0.151 -9.239 1.00 76.25 205 ARG A N 1
ATOM 1571 C CA . ARG A 1 205 ? 15.169 0.797 -10.353 1.00 76.25 205 ARG A CA 1
ATOM 1572 C C . ARG A 1 205 ? 16.585 1.342 -10.453 1.00 76.25 205 ARG A C 1
ATOM 1574 O O . ARG A 1 205 ? 17.139 1.410 -11.544 1.00 76.25 205 ARG A O 1
ATOM 1581 N N . TYR A 1 206 ? 17.225 1.647 -9.326 1.00 79.62 206 TYR A N 1
ATOM 1582 C CA . TYR A 1 206 ? 18.650 1.975 -9.335 1.00 79.62 206 TYR A CA 1
ATOM 1583 C C . TYR A 1 206 ? 19.498 0.832 -9.919 1.00 79.62 206 TYR A C 1
ATOM 1585 O O . TYR A 1 206 ? 20.439 1.082 -10.670 1.00 79.62 206 TYR A O 1
ATOM 1593 N N . GLY A 1 207 ? 19.165 -0.421 -9.591 1.00 76.38 207 GLY A N 1
ATOM 1594 C CA . GLY A 1 207 ? 19.801 -1.599 -10.178 1.00 76.38 207 GLY A CA 1
ATOM 1595 C C . GLY A 1 207 ? 19.666 -1.650 -11.700 1.00 76.38 207 GLY A C 1
ATOM 1596 O O . GLY A 1 207 ? 20.654 -1.932 -12.374 1.00 76.38 207 GLY A O 1
ATOM 1597 N N . ASP A 1 208 ? 18.487 -1.325 -12.223 1.00 71.31 208 ASP A N 1
ATOM 1598 C CA . ASP A 1 208 ? 18.198 -1.264 -13.660 1.00 71.31 208 ASP A CA 1
ATOM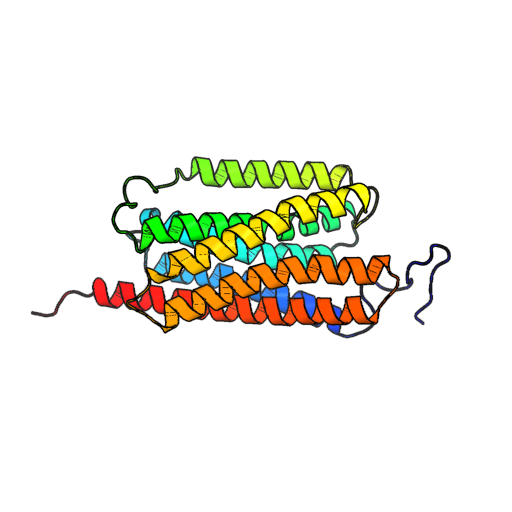 1599 C C . ASP A 1 208 ? 19.021 -0.165 -14.362 1.00 71.31 208 ASP A C 1
ATOM 1601 O O . ASP A 1 208 ? 19.827 -0.455 -15.248 1.00 71.31 208 ASP A O 1
ATOM 1605 N N . PHE A 1 209 ? 18.957 1.078 -13.865 1.00 74.25 209 PHE A N 1
ATOM 1606 C CA . PHE A 1 209 ? 19.716 2.212 -14.417 1.00 74.25 209 PHE A CA 1
ATOM 1607 C C . PHE A 1 209 ? 21.235 2.041 -14.329 1.00 74.25 209 PHE A C 1
ATOM 1609 O O . PHE A 1 209 ? 21.975 2.540 -15.173 1.00 74.25 209 PHE A O 1
ATOM 1616 N N . ALA A 1 210 ? 21.725 1.343 -13.304 1.00 77.81 210 ALA A N 1
ATOM 1617 C CA . ALA A 1 210 ? 23.145 1.042 -13.151 1.00 77.81 210 ALA A CA 1
ATOM 1618 C C . ALA A 1 210 ? 23.590 -0.200 -13.947 1.00 77.81 210 ALA A C 1
ATOM 1620 O O . ALA A 1 210 ? 24.742 -0.618 -13.803 1.00 77.81 210 ALA A O 1
ATOM 1621 N N . HIS A 1 211 ? 22.695 -0.820 -14.726 1.00 74.50 211 HIS A N 1
ATOM 1622 C CA . HIS A 1 211 ? 22.910 -2.079 -15.444 1.00 74.50 211 HIS A CA 1
ATOM 1623 C C . HIS A 1 211 ? 23.400 -3.227 -14.535 1.00 74.50 211 HIS A C 1
ATOM 1625 O O . HIS A 1 211 ? 24.216 -4.068 -14.917 1.00 74.50 211 HIS A O 1
ATOM 1631 N N . LYS A 1 212 ? 22.899 -3.274 -13.293 1.00 77.12 212 LYS A N 1
ATOM 1632 C CA . LYS A 1 212 ? 23.218 -4.275 -12.264 1.00 77.12 212 LYS A CA 1
ATOM 1633 C C . LYS A 1 212 ? 22.043 -5.229 -12.051 1.00 77.12 212 LYS A C 1
ATOM 1635 O O . LYS A 1 212 ? 21.326 -5.139 -11.054 1.00 77.12 212 LYS A O 1
ATOM 1640 N N . ALA A 1 213 ? 21.921 -6.224 -12.928 1.00 73.44 213 ALA A N 1
ATOM 1641 C CA . ALA A 1 213 ? 20.847 -7.225 -12.881 1.00 73.44 213 ALA A CA 1
ATOM 1642 C C . ALA A 1 213 ? 20.697 -7.931 -11.513 1.00 73.44 213 ALA A C 1
ATOM 1644 O O . ALA A 1 213 ? 19.588 -8.225 -11.082 1.00 73.44 213 ALA A O 1
ATOM 1645 N N . GLN A 1 214 ? 21.793 -8.173 -10.783 1.00 78.06 214 GLN A N 1
ATOM 1646 C CA . GLN A 1 214 ? 21.727 -8.787 -9.446 1.00 78.06 214 GLN A CA 1
ATOM 1647 C C . GLN A 1 214 ? 21.002 -7.909 -8.419 1.00 78.06 214 GLN A C 1
ATOM 1649 O O . GLN A 1 214 ? 20.254 -8.424 -7.591 1.00 78.06 214 GLN A O 1
ATOM 1654 N N . VAL A 1 215 ? 21.216 -6.591 -8.475 1.00 80.25 215 VAL A N 1
ATOM 1655 C CA . VAL A 1 215 ? 20.557 -5.630 -7.582 1.00 80.25 215 VAL A CA 1
ATOM 1656 C C . VAL A 1 215 ? 19.065 -5.609 -7.889 1.00 80.25 215 VAL A C 1
ATOM 1658 O O . VAL A 1 215 ? 18.257 -5.758 -6.977 1.00 80.25 215 VAL A O 1
ATOM 1661 N N . TYR A 1 216 ? 18.717 -5.525 -9.173 1.00 79.50 216 TYR A N 1
ATOM 1662 C CA . TYR A 1 216 ? 17.338 -5.594 -9.643 1.00 79.50 216 TYR A CA 1
ATOM 1663 C C . TYR A 1 216 ? 16.608 -6.843 -9.126 1.00 79.50 216 TYR A C 1
ATOM 1665 O O . TYR A 1 216 ? 15.606 -6.729 -8.423 1.00 79.50 216 TYR A O 1
ATOM 1673 N N . ILE A 1 217 ? 17.165 -8.034 -9.383 1.00 78.94 217 ILE A N 1
ATOM 1674 C CA . ILE A 1 217 ? 16.562 -9.317 -8.986 1.00 78.94 217 ILE A CA 1
ATOM 1675 C C . ILE A 1 217 ? 16.404 -9.406 -7.464 1.00 78.94 217 ILE A C 1
ATOM 1677 O O . ILE A 1 217 ? 15.369 -9.849 -6.972 1.00 78.94 217 ILE A O 1
ATOM 1681 N N . MET A 1 218 ? 17.413 -8.983 -6.696 1.00 85.00 218 MET A N 1
ATOM 1682 C CA . MET A 1 218 ? 17.354 -9.025 -5.233 1.00 85.00 218 MET A CA 1
ATOM 1683 C C . MET A 1 218 ? 16.206 -8.168 -4.686 1.00 85.00 218 MET A C 1
ATOM 1685 O O . MET A 1 218 ? 15.477 -8.614 -3.798 1.00 85.00 218 MET A O 1
ATOM 1689 N N . PHE A 1 219 ? 16.031 -6.952 -5.207 1.00 88.06 219 PHE A N 1
ATOM 1690 C CA . PHE A 1 219 ? 14.972 -6.057 -4.746 1.00 88.06 219 PHE A CA 1
ATOM 1691 C C . PHE A 1 219 ? 13.584 -6.473 -5.238 1.00 88.06 219 PHE A C 1
ATOM 1693 O O . PHE A 1 219 ? 12.637 -6.367 -4.464 1.00 88.06 219 PHE A O 1
ATOM 1700 N N . HIS A 1 220 ? 13.475 -7.068 -6.426 1.00 83.94 220 HIS A N 1
ATOM 1701 C CA . H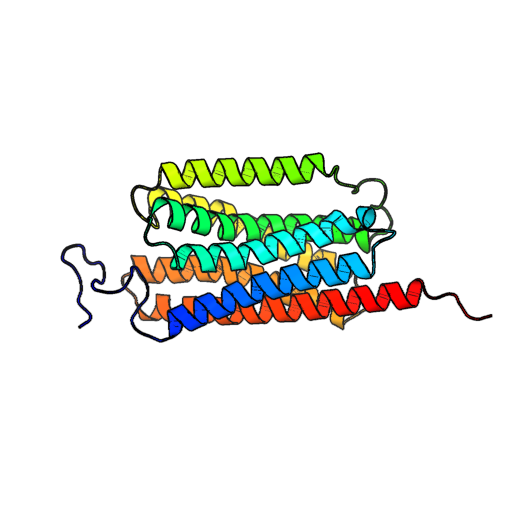IS A 1 220 ? 12.244 -7.727 -6.873 1.00 83.94 220 HIS A CA 1
ATOM 1702 C C . HIS A 1 220 ? 11.836 -8.893 -5.958 1.00 83.94 220 HIS A C 1
ATOM 1704 O O . HIS A 1 220 ? 10.681 -9.017 -5.552 1.00 83.94 220 HIS A O 1
ATOM 1710 N N . GLN A 1 221 ? 12.790 -9.720 -5.522 1.00 85.69 221 GLN A N 1
ATOM 1711 C CA . GLN A 1 221 ? 12.498 -10.772 -4.542 1.00 85.69 221 GLN A CA 1
ATOM 1712 C C . GLN A 1 221 ? 12.109 -10.202 -3.173 1.00 85.69 221 GLN A C 1
ATOM 1714 O O . GLN A 1 221 ? 11.225 -10.740 -2.501 1.00 85.69 221 GLN A O 1
ATOM 1719 N N . LEU A 1 222 ? 12.726 -9.092 -2.760 1.00 90.62 222 LEU A N 1
ATOM 1720 C CA . LEU A 1 222 ? 12.347 -8.406 -1.528 1.00 90.62 222 LEU A CA 1
ATOM 1721 C C . LEU A 1 222 ? 10.920 -7.843 -1.606 1.00 90.62 222 LEU A C 1
ATOM 1723 O O . LEU A 1 222 ? 10.197 -7.919 -0.609 1.00 90.62 222 LEU A O 1
ATOM 1727 N N . GLN A 1 223 ? 10.490 -7.343 -2.770 1.00 90.81 223 GLN A N 1
ATOM 1728 C CA . GLN A 1 223 ? 9.096 -6.957 -3.005 1.00 90.81 223 GLN A CA 1
ATOM 1729 C C . GLN A 1 223 ? 8.165 -8.154 -2.831 1.00 90.81 223 GLN A C 1
ATOM 1731 O O . GLN A 1 223 ? 7.213 -8.060 -2.061 1.00 90.81 223 GLN A O 1
ATOM 1736 N N . ASN A 1 224 ? 8.474 -9.301 -3.448 1.00 91.44 224 ASN A N 1
ATOM 1737 C CA . ASN A 1 224 ? 7.651 -10.516 -3.345 1.00 91.44 224 ASN A CA 1
ATOM 1738 C C . ASN A 1 224 ? 7.416 -10.923 -1.890 1.00 91.44 224 ASN A C 1
ATOM 1740 O O . ASN A 1 224 ? 6.280 -11.137 -1.456 1.00 91.44 224 ASN A O 1
ATOM 1744 N N . ILE A 1 225 ? 8.501 -10.986 -1.113 1.00 92.12 225 ILE A N 1
ATOM 1745 C CA . ILE A 1 225 ? 8.446 -11.292 0.320 1.00 92.12 225 ILE A CA 1
ATOM 1746 C C . ILE A 1 225 ? 7.595 -10.245 1.041 1.00 92.12 225 ILE A C 1
ATOM 1748 O O . ILE A 1 225 ? 6.734 -10.592 1.850 1.00 92.12 225 ILE A O 1
ATOM 1752 N N . SER A 1 226 ? 7.798 -8.967 0.727 1.00 94.00 226 SER A N 1
ATOM 1753 C CA . SER A 1 226 ? 7.095 -7.867 1.382 1.00 94.00 226 SER A CA 1
ATOM 1754 C C . SER A 1 226 ? 5.597 -7.867 1.079 1.00 94.00 226 SER A C 1
ATOM 1756 O O . SER A 1 226 ? 4.816 -7.628 2.000 1.00 94.00 226 SER A O 1
ATOM 1758 N N . HIS A 1 227 ? 5.162 -8.212 -0.137 1.00 95.06 227 HIS A N 1
ATOM 1759 C CA . HIS A 1 227 ? 3.741 -8.369 -0.463 1.00 95.06 227 HIS A CA 1
ATOM 1760 C C . HIS A 1 227 ? 3.096 -9.465 0.388 1.00 95.06 227 HIS A C 1
ATOM 1762 O O . HIS A 1 227 ? 2.071 -9.225 1.029 1.00 95.06 227 HIS A O 1
ATOM 1768 N N . VAL A 1 228 ? 3.726 -10.642 0.468 1.00 95.69 228 VAL A N 1
ATOM 1769 C CA . VAL A 1 228 ? 3.209 -11.780 1.246 1.00 95.69 228 VAL A CA 1
ATOM 1770 C C . VAL A 1 228 ? 3.181 -11.475 2.745 1.00 95.69 228 VAL A C 1
ATOM 1772 O O . VAL A 1 228 ? 2.178 -11.743 3.414 1.00 95.69 228 VAL A O 1
ATOM 1775 N N . VAL A 1 229 ? 4.253 -10.888 3.284 1.00 94.81 229 VAL A N 1
ATOM 1776 C CA . VAL A 1 229 ? 4.347 -10.511 4.704 1.00 94.81 229 VAL A CA 1
ATOM 1777 C C . VAL A 1 229 ? 3.308 -9.447 5.051 1.00 94.81 229 VAL A C 1
ATOM 1779 O O . VAL A 1 229 ? 2.602 -9.593 6.049 1.00 94.81 229 VAL A O 1
ATOM 1782 N N . THR A 1 230 ? 3.158 -8.420 4.210 1.00 95.88 230 THR A N 1
ATOM 1783 C CA . T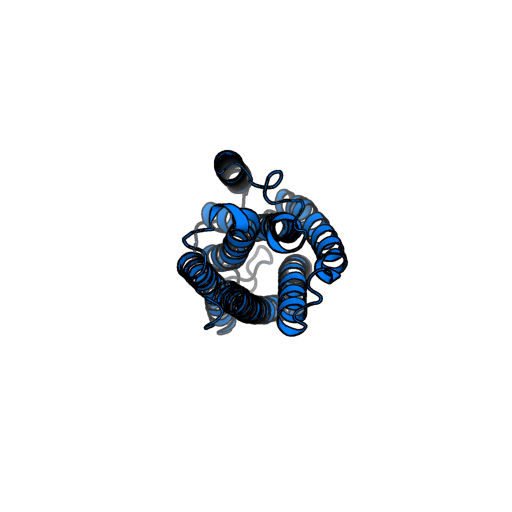HR A 1 230 ? 2.163 -7.352 4.401 1.00 95.88 230 THR A CA 1
ATOM 1784 C C . THR A 1 230 ? 0.749 -7.921 4.381 1.00 95.88 230 THR A C 1
ATOM 1786 O O . THR A 1 230 ? -0.032 -7.628 5.282 1.00 95.88 230 THR A O 1
ATOM 1789 N N . ALA A 1 231 ? 0.434 -8.785 3.413 1.00 96.31 231 ALA A N 1
ATOM 1790 C CA . ALA A 1 231 ? -0.870 -9.433 3.297 1.00 96.31 231 ALA A CA 1
ATOM 1791 C C . ALA A 1 231 ? -1.194 -10.283 4.533 1.00 96.31 231 ALA A C 1
ATOM 1793 O O . ALA A 1 231 ? -2.280 -10.190 5.106 1.00 96.31 231 ALA A O 1
ATOM 1794 N N . THR A 1 232 ? -0.224 -11.077 4.984 1.00 95.75 232 THR A N 1
ATOM 1795 C CA . THR A 1 232 ? -0.380 -11.949 6.153 1.00 95.75 232 THR A CA 1
ATOM 1796 C C . THR A 1 232 ? -0.589 -11.131 7.425 1.00 95.75 232 THR A C 1
ATOM 1798 O O . THR A 1 232 ? -1.518 -11.394 8.188 1.00 95.75 232 THR A O 1
ATOM 1801 N N . ALA A 1 233 ? 0.234 -10.102 7.641 1.00 95.38 233 ALA A N 1
ATOM 1802 C CA . ALA A 1 233 ? 0.117 -9.217 8.793 1.00 95.38 233 ALA A CA 1
ATOM 1803 C C . ALA A 1 233 ? -1.212 -8.448 8.789 1.00 95.38 233 ALA A C 1
ATOM 1805 O O . ALA A 1 233 ? -1.870 -8.347 9.824 1.00 95.38 233 ALA A O 1
ATOM 1806 N N . LEU A 1 234 ? -1.650 -7.976 7.622 1.00 94.94 234 LEU A N 1
ATOM 1807 C CA . LEU A 1 234 ? -2.952 -7.346 7.433 1.00 94.94 234 LEU A CA 1
ATOM 1808 C C . LEU A 1 234 ? -4.098 -8.282 7.842 1.00 94.94 234 LEU A C 1
ATOM 1810 O O . LEU A 1 234 ? -4.973 -7.878 8.608 1.00 94.94 234 LEU A O 1
ATOM 1814 N N . LEU A 1 235 ? -4.082 -9.536 7.382 1.00 93.81 235 LEU A N 1
ATOM 1815 C CA . LEU A 1 235 ? -5.120 -10.508 7.727 1.00 93.81 235 LEU A CA 1
ATOM 1816 C C . LEU A 1 235 ? -5.150 -10.794 9.233 1.00 93.81 235 LEU A C 1
ATOM 1818 O O . LEU A 1 235 ? -6.222 -10.776 9.839 1.00 93.81 235 LEU A O 1
ATOM 1822 N N . ILE A 1 236 ? -3.983 -11.014 9.850 1.00 92.88 236 ILE A N 1
ATOM 1823 C CA . ILE A 1 236 ? -3.878 -11.239 11.300 1.00 92.88 236 ILE A CA 1
ATOM 1824 C C . ILE A 1 236 ? -4.418 -10.024 12.058 1.00 92.88 236 ILE A C 1
ATOM 1826 O O . ILE A 1 236 ? -5.212 -10.187 12.987 1.00 92.88 236 ILE A O 1
ATOM 1830 N N . PHE A 1 237 ? -4.039 -8.810 11.649 1.00 91.12 237 PHE A N 1
ATOM 1831 C CA . PHE A 1 237 ? -4.530 -7.572 12.249 1.00 91.12 237 PHE A CA 1
ATOM 1832 C C . PHE A 1 237 ? -6.059 -7.488 12.187 1.00 91.12 237 PHE A C 1
ATOM 1834 O O . PHE A 1 237 ? -6.712 -7.296 13.212 1.00 91.12 237 PHE A O 1
ATOM 1841 N N . VAL A 1 238 ? -6.628 -7.696 11.002 1.00 90.00 238 VAL A N 1
ATOM 1842 C CA . VAL A 1 238 ? -8.069 -7.608 10.738 1.00 90.00 238 VAL A CA 1
ATOM 1843 C C . VAL A 1 238 ? -8.859 -8.629 11.546 1.00 90.00 238 VAL A C 1
ATOM 1845 O O . VAL A 1 238 ? -9.837 -8.264 12.199 1.00 90.00 238 VAL A O 1
ATOM 1848 N N . VAL A 1 239 ? -8.423 -9.890 11.557 1.00 88.50 239 VAL A N 1
ATOM 1849 C CA . VAL A 1 239 ? -9.074 -10.947 12.343 1.00 88.50 239 VAL A CA 1
ATOM 1850 C C . VAL A 1 239 ? -8.988 -10.639 13.836 1.00 88.50 239 VAL A C 1
ATOM 1852 O O . VAL A 1 239 ? -9.987 -10.776 14.540 1.00 88.50 239 VAL A O 1
ATOM 1855 N N . THR A 1 240 ? -7.834 -10.169 14.316 1.00 87.81 240 THR A N 1
ATOM 1856 C CA . THR A 1 240 ? -7.640 -9.826 15.732 1.00 87.81 240 THR A CA 1
ATOM 1857 C C . THR A 1 240 ? -8.562 -8.681 16.154 1.00 87.81 240 THR A C 1
ATOM 1859 O O . THR A 1 240 ? -9.256 -8.790 17.162 1.00 87.81 240 THR A O 1
ATOM 1862 N N . VAL A 1 241 ? -8.626 -7.600 15.371 1.00 82.88 241 VAL A N 1
ATOM 1863 C CA . VAL A 1 241 ? -9.506 -6.453 15.651 1.00 82.88 241 VAL A CA 1
ATOM 1864 C C . VAL A 1 241 ? -10.981 -6.860 15.608 1.00 82.88 241 VAL A C 1
ATOM 1866 O O . VAL A 1 241 ? -11.744 -6.497 16.502 1.00 82.88 241 VAL A O 1
ATOM 1869 N N . ALA A 1 242 ? -11.386 -7.665 14.622 1.00 82.12 242 ALA A N 1
ATOM 1870 C CA . ALA A 1 242 ? -12.758 -8.158 14.522 1.00 82.12 242 ALA A CA 1
ATOM 1871 C C . ALA A 1 242 ? -13.155 -9.046 15.718 1.00 82.12 242 ALA A C 1
ATOM 1873 O O . ALA A 1 242 ? -14.283 -8.967 16.209 1.00 82.12 242 ALA A O 1
ATOM 1874 N N . GLN A 1 243 ? -12.235 -9.879 16.215 1.00 81.19 243 GLN A N 1
ATOM 1875 C CA . GLN A 1 243 ? -12.462 -10.701 17.406 1.00 81.19 243 GLN A CA 1
ATOM 1876 C C . GLN A 1 243 ? -12.590 -9.856 18.676 1.00 81.19 243 GLN A C 1
ATOM 1878 O O . GLN A 1 243 ? -13.483 -10.124 19.478 1.00 81.19 243 GLN A O 1
ATOM 1883 N N . ILE A 1 244 ? -11.747 -8.831 18.840 1.00 77.06 244 ILE A N 1
ATOM 1884 C CA . ILE A 1 244 ? -11.821 -7.907 19.981 1.00 77.06 244 ILE A CA 1
ATOM 1885 C C . ILE A 1 244 ? -13.187 -7.217 20.014 1.00 77.06 244 ILE A C 1
ATOM 1887 O O . ILE A 1 244 ? -13.871 -7.287 21.032 1.00 77.06 244 ILE A O 1
ATOM 1891 N N . GLU A 1 245 ? -13.646 -6.637 18.900 1.00 71.56 245 GLU A N 1
ATOM 1892 C CA . GLU A 1 245 ? -14.963 -5.985 18.874 1.00 71.56 245 GLU A CA 1
ATOM 1893 C C . GLU A 1 245 ? -16.089 -6.973 19.192 1.00 71.56 245 GLU A C 1
ATOM 1895 O O . GLU A 1 245 ? -16.996 -6.666 19.967 1.00 71.56 245 GLU A O 1
ATOM 1900 N N . ARG A 1 246 ? -16.044 -8.184 18.621 1.00 73.31 246 ARG A N 1
ATOM 1901 C CA . ARG A 1 246 ? -17.055 -9.210 18.896 1.00 73.31 246 ARG A CA 1
ATOM 1902 C C . ARG A 1 246 ? -17.136 -9.533 20.390 1.00 73.31 246 ARG A C 1
ATOM 1904 O O . ARG A 1 246 ? -18.235 -9.712 20.903 1.00 73.31 246 ARG A O 1
ATOM 1911 N N . LEU A 1 247 ? -15.997 -9.618 21.078 1.00 65.38 247 LEU A N 1
ATOM 1912 C CA . LEU A 1 247 ? -15.959 -9.865 22.522 1.00 65.38 247 LEU A CA 1
ATOM 1913 C C . LEU A 1 247 ? -16.505 -8.676 23.321 1.00 65.38 247 LEU A C 1
ATOM 1915 O O . LEU A 1 247 ? -17.212 -8.887 24.300 1.00 65.38 247 LEU A O 1
ATOM 1919 N N . LEU A 1 248 ? -16.232 -7.444 22.886 1.00 65.50 248 LEU A N 1
ATOM 1920 C CA . LEU A 1 248 ? -16.718 -6.225 23.542 1.00 65.50 248 LEU A CA 1
ATOM 1921 C C . LEU A 1 248 ? -18.215 -5.957 23.306 1.00 65.50 248 LEU A C 1
ATOM 1923 O O . LEU A 1 248 ? -18.863 -5.308 24.124 1.00 65.50 248 LEU A O 1
ATOM 1927 N N . THR A 1 249 ? -18.768 -6.445 22.196 1.00 64.56 249 THR A N 1
ATOM 1928 C CA . THR A 1 249 ? -20.180 -6.261 21.811 1.00 64.56 249 THR A CA 1
ATOM 1929 C C . THR A 1 249 ? -21.076 -7.444 22.176 1.00 64.56 249 THR A C 1
ATOM 1931 O O . THR A 1 249 ? -22.300 -7.334 22.069 1.00 64.56 249 THR A O 1
ATOM 1934 N N . ALA A 1 250 ? -20.505 -8.568 22.621 1.00 58.34 250 ALA A N 1
ATOM 1935 C CA . ALA A 1 250 ? -21.280 -9.701 23.104 1.00 58.34 250 ALA A CA 1
ATOM 1936 C C . ALA A 1 250 ? -22.098 -9.285 24.342 1.00 58.34 250 ALA A C 1
ATOM 1938 O O . ALA A 1 250 ? -21.541 -8.683 25.265 1.00 58.34 250 ALA A O 1
ATOM 1939 N N . PRO A 1 251 ? -23.411 -9.586 24.397 1.00 50.62 251 PRO A N 1
ATOM 1940 C CA . PRO A 1 251 ? -24.193 -9.322 25.592 1.00 50.62 251 PRO A CA 1
ATOM 1941 C C . PRO A 1 251 ? -23.550 -10.074 26.756 1.00 50.62 251 PRO A C 1
ATOM 1943 O O . PRO A 1 251 ? -23.336 -11.284 26.680 1.00 50.62 251 PRO A O 1
ATOM 1946 N N . LEU A 1 252 ? -23.222 -9.345 27.826 1.00 49.91 252 LEU A N 1
ATOM 1947 C CA . LEU A 1 252 ? -22.875 -9.954 29.102 1.00 49.91 252 LEU A CA 1
ATOM 1948 C C . LEU A 1 252 ? -24.077 -10.807 29.499 1.00 49.91 252 LEU A C 1
ATOM 1950 O O . LEU A 1 252 ? -25.114 -10.260 29.879 1.00 49.91 252 LEU A O 1
ATOM 1954 N N . ASN A 1 253 ? -23.960 -12.126 29.350 1.00 44.97 253 ASN A N 1
ATOM 1955 C CA . ASN A 1 253 ? -24.912 -13.054 29.935 1.00 44.97 253 ASN A CA 1
ATOM 1956 C C . ASN A 1 253 ? -24.933 -12.753 31.440 1.00 44.97 253 ASN A C 1
ATOM 1958 O O . ASN A 1 253 ? -23.955 -13.023 32.138 1.00 44.97 253 ASN A O 1
ATOM 1962 N N . LYS A 1 254 ? -26.004 -12.092 31.886 1.00 40.84 254 LYS A N 1
ATOM 1963 C CA . LYS A 1 254 ? -26.383 -11.992 33.292 1.00 40.84 254 LYS A CA 1
ATOM 1964 C C . LYS A 1 254 ? -27.103 -13.265 33.693 1.00 40.84 254 LYS A C 1
ATOM 1966 O O . LYS A 1 254 ? -27.917 -13.738 32.869 1.00 40.84 254 LYS A O 1
#

Foldseek 3Di:
DWDQDPVRHIDDDLHHDPDDCLLVLLLVLLQLLLVLLVVLLVLCCVLCVVPCLLQQLVNLLSNLSSLLSVLSNQLSVDSDLLSNQLSVLRNLQSLLRSLVSVVLRLCSPQVVPPSVPSSPDVVNVVVVVVVSSVVSNVLSVPPPGNPDPVSNVVSLVVRLVSLVVSLVVCLVSLVSVVPDPLLSVLVNQLSVLSNLLSVLVVQLVVCVVVVNVVSNSVSSVSNSVSSNSNSVSSNSNSVVSSVVVCVVPPPPPD

Secondary structure (DSSP, 8-state):
--EE-TTSSEESSSSS--SSTHHHHHHHHHHHHHHHHHHHHHHHHHHTTTTGGGSHHHHHHHHHHHHHHHHHHHHTT---HHHHHHHHHHHHHHHHHHHHHHHHHHHHHTSSS-TTT----HHHHHHHHHHHHHHHHHHHHH-SSTT-HHHHHHHHHHHHHHHHHHHHHHHHHGGG-TT-HHHHHHHHHHHHHHHHHHHHHHHHHHHHHTT-HHHHHHHHHHHHHHHHHHHHHHHHHHHHHHHHHHHHHS----

Radius of gyration: 19.45 Å; chains: 1; bounding box: 50×33×63 Å